Protein AF-A0A6A3MN65-F1 (afdb_monomer)

Solvent-accessible surface area (backbone atoms only — not comparable to full-atom values): 16005 Å² total; per-residue (Å²): 135,82,72,54,71,66,56,62,69,67,66,78,70,84,87,47,71,68,56,57,54,50,46,72,76,47,39,71,69,52,47,55,24,47,55,28,42,79,68,74,40,59,57,85,57,85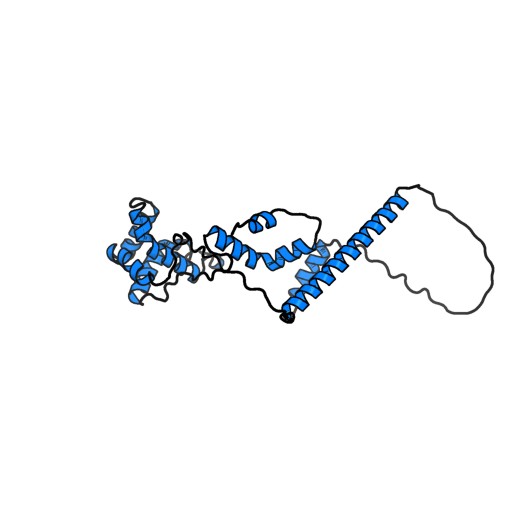,79,81,76,60,65,58,87,76,48,55,73,70,61,44,52,57,49,48,49,23,42,50,62,68,45,42,92,43,61,71,51,97,53,67,91,74,33,57,55,67,70,60,53,43,31,50,48,41,50,49,46,51,44,41,67,59,50,37,73,76,36,65,83,36,72,67,47,51,49,53,55,48,23,31,51,74,58,73,44,53,78,63,54,60,65,47,53,26,67,62,56,61,83,65,94,77,72,97,72,82,80,76,81,88,87,73,87,81,77,89,74,86,82,74,93,70,83,78,49,73,66,52,56,52,50,52,50,53,49,55,52,51,52,54,51,49,54,52,48,55,55,48,49,61,49,45,54,60,46,50,56,54,64,72,55,69,92,79,84,89,87,82,89,89,86,90,86,87,87,86,89,81,91,84,96,75,88,78,78,78,81,74,78,74,76,84,72,55,70,67,58,56,51,52,53,54,62,59,54,68,76,74,72,133

Organism: NCBI:txid129364

Mean predicted aligned error: 20.62 Å

Sequence (250 aa):
MTARWIFDRGAWNLTTTNKGFNYIFNTSKQDHMIAKVLSGYKPKAAILLQDLSSVDSQTLESIDEVQRNLLVACYQLETEIYNVNKKVIDVLTAGVVRHNPLLKSLSPRSPAVKRIETCVTHAGHSLADLLAWPTHLAKAPVSCTDIAQDDKPQVHRDPKPRETSYEQKVIDHQSAVIEHFIENSNRQEARMDRFEAKMNGNPVPPTRKRAKGDEDADDFSKPKKKQRRGSATDLHATWFTWYAQESVGK

Structure (mmCIF, N/CA/C/O backbone):
data_AF-A0A6A3MN65-F1
#
_entry.id   AF-A0A6A3MN65-F1
#
loop_
_atom_site.group_PDB
_atom_site.id
_atom_site.type_symbol
_atom_site.label_atom_id
_atom_site.label_alt_id
_atom_site.label_comp_id
_atom_site.label_asym_id
_atom_site.label_entity_id
_atom_site.label_seq_id
_atom_site.pdbx_PDB_ins_code
_atom_site.Cartn_x
_atom_site.Cartn_y
_atom_site.Cartn_z
_atom_site.occupancy
_atom_site.B_iso_or_equiv
_atom_site.auth_seq_id
_atom_site.auth_comp_id
_atom_site.auth_asym_id
_atom_site.auth_atom_id
_atom_site.pdbx_PDB_model_num
ATOM 1 N N . MET A 1 1 ? -4.878 -8.670 -26.164 1.00 48.75 1 MET A N 1
ATOM 2 C CA . MET A 1 1 ? -3.627 -8.064 -26.688 1.00 48.75 1 MET A CA 1
ATOM 3 C C . MET A 1 1 ? -2.437 -8.674 -25.967 1.00 48.75 1 MET A C 1
ATOM 5 O O . MET A 1 1 ? -2.416 -8.636 -24.744 1.00 48.75 1 MET A O 1
ATOM 9 N N . THR A 1 2 ? -1.463 -9.224 -26.688 1.00 57.47 2 THR A N 1
ATOM 10 C CA . THR A 1 2 ? -0.274 -9.858 -26.090 1.00 57.47 2 THR A CA 1
ATOM 11 C C . THR A 1 2 ? 0.740 -8.800 -25.650 1.00 57.47 2 THR A C 1
ATOM 13 O O . THR A 1 2 ? 1.110 -7.939 -26.446 1.00 57.47 2 THR A O 1
ATOM 16 N N . ALA A 1 3 ? 1.249 -8.872 -24.417 1.00 66.31 3 ALA A N 1
ATOM 17 C CA . ALA A 1 3 ? 2.237 -7.928 -23.872 1.00 66.31 3 ALA A CA 1
ATOM 18 C C . ALA A 1 3 ? 3.675 -8.136 -24.417 1.00 66.31 3 ALA A C 1
ATOM 20 O O . ALA A 1 3 ? 4.656 -7.933 -23.706 1.00 66.31 3 ALA A O 1
ATOM 21 N N . ARG A 1 4 ? 3.798 -8.548 -25.688 1.00 72.44 4 ARG A N 1
ATOM 22 C CA . ARG A 1 4 ? 5.055 -8.901 -26.377 1.00 72.44 4 ARG A CA 1
ATOM 23 C C . ARG A 1 4 ? 6.105 -7.786 -26.265 1.00 72.44 4 ARG A C 1
ATOM 25 O O . ARG A 1 4 ? 7.239 -8.060 -25.887 1.00 72.44 4 ARG A O 1
ATOM 32 N N . TRP A 1 5 ? 5.649 -6.538 -26.409 1.00 74.56 5 TRP A N 1
ATOM 33 C CA . TRP A 1 5 ? 6.439 -5.307 -26.307 1.00 74.56 5 TRP A CA 1
ATOM 34 C C . TRP A 1 5 ? 7.246 -5.154 -25.005 1.00 74.56 5 TRP A C 1
ATOM 36 O O . TRP A 1 5 ? 8.232 -4.421 -24.993 1.00 74.56 5 TRP A O 1
ATOM 46 N N . ILE A 1 6 ? 6.852 -5.823 -23.913 1.00 69.94 6 ILE A N 1
ATOM 47 C CA . ILE A 1 6 ? 7.612 -5.821 -22.653 1.00 69.94 6 ILE A CA 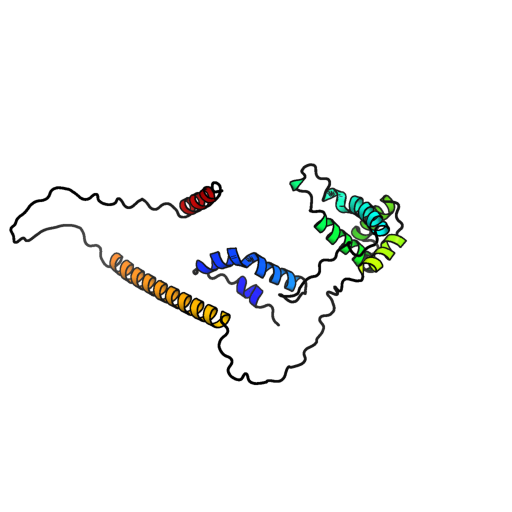1
ATOM 48 C C . ILE A 1 6 ? 8.898 -6.647 -22.811 1.00 69.94 6 ILE A C 1
ATOM 50 O O . ILE A 1 6 ? 9.966 -6.208 -22.391 1.00 69.94 6 ILE A O 1
ATOM 54 N N . PHE A 1 7 ? 8.816 -7.808 -23.467 1.00 70.06 7 PHE A N 1
ATOM 55 C CA . PHE A 1 7 ? 9.965 -8.675 -23.742 1.00 70.06 7 PHE A CA 1
ATOM 56 C C . PHE A 1 7 ? 10.841 -8.128 -24.870 1.00 70.06 7 PHE A C 1
ATOM 58 O O . PHE A 1 7 ? 12.065 -8.166 -24.763 1.00 70.06 7 PHE A O 1
ATOM 65 N N . ASP A 1 8 ? 10.231 -7.533 -25.899 1.00 67.25 8 ASP A N 1
ATOM 66 C CA . ASP A 1 8 ? 10.952 -6.897 -27.011 1.00 67.25 8 ASP A CA 1
ATOM 67 C C . ASP A 1 8 ? 11.846 -5.727 -26.529 1.00 67.25 8 ASP A C 1
ATOM 69 O O . ASP A 1 8 ? 12.825 -5.371 -27.181 1.00 67.25 8 ASP A O 1
ATOM 73 N N . ARG A 1 9 ? 11.563 -5.164 -25.342 1.00 63.91 9 ARG A N 1
ATOM 74 C CA . ARG A 1 9 ? 12.375 -4.140 -24.654 1.00 63.91 9 ARG A CA 1
ATOM 75 C C . ARG A 1 9 ? 13.598 -4.715 -23.916 1.00 63.91 9 ARG A C 1
ATOM 77 O O . ARG A 1 9 ? 14.543 -3.981 -23.640 1.00 63.91 9 ARG A O 1
ATOM 84 N N . GLY A 1 10 ? 13.591 -6.014 -23.605 1.00 58.59 10 GLY A N 1
ATOM 85 C CA . GLY A 1 10 ? 14.721 -6.756 -23.028 1.00 58.59 10 GLY A CA 1
ATOM 86 C C . GLY A 1 10 ? 15.701 -7.312 -24.071 1.00 58.59 10 GLY A C 1
ATOM 87 O O . GLY A 1 10 ? 16.814 -7.694 -23.724 1.00 58.59 10 GLY A O 1
ATOM 88 N N . ALA A 1 11 ? 15.332 -7.310 -25.356 1.00 59.28 11 ALA A N 1
ATOM 89 C CA . ALA A 1 11 ? 16.196 -7.719 -26.462 1.00 59.28 11 ALA A CA 1
ATOM 90 C C . ALA A 1 11 ? 17.167 -6.586 -26.859 1.00 59.28 11 ALA A C 1
ATOM 92 O O . ALA A 1 11 ? 16.912 -5.800 -27.774 1.00 59.28 11 ALA A O 1
ATOM 93 N N . TRP A 1 12 ? 18.282 -6.468 -26.136 1.00 59.97 12 TRP A N 1
ATOM 94 C CA . TRP A 1 12 ? 19.239 -5.373 -26.318 1.00 59.97 12 TRP A CA 1
ATOM 95 C C . TRP A 1 12 ? 20.167 -5.627 -27.512 1.00 59.97 12 TRP A C 1
ATOM 97 O O . TRP A 1 12 ? 21.000 -6.528 -27.480 1.00 59.97 12 TRP A O 1
ATOM 107 N N . ASN A 1 13 ? 20.086 -4.773 -28.537 1.00 54.12 13 ASN A N 1
ATOM 108 C CA . ASN A 1 13 ? 21.161 -4.625 -29.517 1.00 54.12 13 ASN A CA 1
ATOM 109 C C . ASN A 1 13 ? 21.997 -3.386 -29.154 1.00 54.12 13 ASN A C 1
ATOM 111 O O . ASN A 1 13 ? 21.530 -2.252 -29.284 1.00 54.12 13 ASN A O 1
ATOM 115 N N . LEU A 1 14 ? 23.213 -3.630 -28.661 1.00 55.16 14 LEU A N 1
ATOM 116 C CA . LEU A 1 14 ? 24.131 -2.635 -28.095 1.00 55.16 14 LEU A CA 1
ATOM 117 C C . LEU A 1 14 ? 24.747 -1.674 -29.127 1.00 55.16 14 LEU A C 1
ATOM 119 O O . LEU A 1 14 ? 25.358 -0.685 -28.733 1.00 55.16 14 LEU A O 1
ATOM 123 N N . THR A 1 15 ? 24.574 -1.908 -30.431 1.00 57.78 15 THR A N 1
ATOM 124 C CA . THR A 1 15 ? 25.209 -1.096 -31.487 1.00 57.78 15 THR A CA 1
ATOM 125 C C . THR A 1 15 ? 24.612 0.303 -31.669 1.00 57.78 15 THR A C 1
ATOM 127 O O . THR A 1 15 ? 25.174 1.110 -32.402 1.00 57.78 15 THR A O 1
ATOM 130 N N . THR A 1 16 ? 23.472 0.630 -31.042 1.00 55.16 16 THR A N 1
ATOM 131 C CA . THR A 1 16 ? 22.771 1.907 -31.277 1.00 55.16 16 THR A CA 1
ATOM 132 C C . THR A 1 16 ? 22.776 2.830 -30.052 1.00 55.16 16 THR A C 1
ATOM 134 O O . THR A 1 16 ? 21.838 2.825 -29.256 1.00 55.16 16 THR A O 1
ATOM 137 N N . THR A 1 17 ? 23.777 3.710 -29.940 1.00 50.38 17 THR A N 1
ATOM 138 C CA . THR A 1 17 ? 23.941 4.686 -28.835 1.00 50.38 17 THR A CA 1
ATOM 139 C C . THR A 1 17 ? 22.686 5.536 -28.569 1.00 50.38 17 THR A C 1
ATOM 141 O O . THR A 1 17 ? 22.354 5.826 -27.421 1.00 50.38 17 THR A O 1
ATOM 144 N N . ASN A 1 18 ? 21.920 5.865 -29.618 1.00 57.91 18 ASN A N 1
ATOM 145 C CA . ASN A 1 18 ? 20.632 6.573 -29.542 1.00 57.91 18 ASN A CA 1
ATOM 146 C C . ASN A 1 18 ? 19.610 5.866 -28.614 1.00 57.91 18 ASN A C 1
ATOM 148 O O . ASN A 1 18 ? 18.876 6.520 -27.872 1.00 57.91 18 ASN A O 1
ATOM 152 N N . LYS A 1 19 ? 19.598 4.525 -28.573 1.00 55.31 19 LYS A N 1
ATOM 153 C CA . LYS A 1 19 ? 18.673 3.760 -27.717 1.00 55.31 19 LYS A CA 1
ATOM 154 C C . LYS A 1 19 ? 18.993 3.895 -26.226 1.00 55.31 19 LYS A C 1
ATOM 156 O O . LYS A 1 19 ? 18.060 3.903 -25.430 1.00 55.31 19 LYS A O 1
ATOM 161 N N . GLY A 1 20 ? 20.263 4.075 -25.851 1.00 57.53 20 GLY A N 1
ATOM 162 C CA . GLY A 1 20 ? 20.663 4.339 -24.463 1.00 57.53 20 GLY A CA 1
ATOM 163 C C . GLY A 1 20 ? 20.122 5.675 -23.944 1.00 57.53 20 GLY A C 1
ATOM 164 O O . GLY A 1 20 ? 19.536 5.732 -22.867 1.00 57.53 20 GLY A O 1
ATOM 165 N N . PHE A 1 21 ? 20.205 6.735 -24.753 1.00 57.12 21 PHE A N 1
ATOM 166 C CA . PHE A 1 21 ? 19.588 8.024 -24.416 1.00 57.12 21 PHE A CA 1
ATOM 167 C C . PHE A 1 21 ? 18.058 7.929 -24.363 1.00 57.12 21 PHE A C 1
ATOM 169 O O . PHE A 1 21 ? 17.444 8.385 -23.401 1.00 57.12 21 PHE A O 1
ATOM 176 N N . ASN A 1 22 ? 17.430 7.267 -25.340 1.00 60.56 22 ASN A N 1
ATOM 177 C CA . ASN A 1 22 ? 15.983 7.031 -25.314 1.00 60.56 22 ASN A CA 1
ATOM 178 C C . ASN A 1 22 ? 15.526 6.236 -24.077 1.00 60.56 22 ASN A C 1
ATOM 180 O O . ASN A 1 22 ? 14.447 6.511 -23.555 1.00 60.56 22 ASN A O 1
ATOM 184 N N . TYR A 1 23 ? 16.337 5.293 -23.587 1.00 58.97 23 TYR A N 1
ATOM 185 C CA . TYR A 1 23 ? 16.084 4.564 -22.343 1.00 58.97 23 TYR A CA 1
ATOM 186 C C . TYR A 1 23 ? 16.110 5.498 -21.125 1.00 58.97 23 TYR A C 1
ATOM 188 O O . TYR A 1 23 ? 15.168 5.480 -20.338 1.00 58.97 23 TYR A O 1
ATOM 196 N N . ILE A 1 24 ? 17.123 6.364 -21.006 1.00 62.47 24 ILE A N 1
ATOM 197 C CA . ILE A 1 24 ? 17.250 7.334 -19.902 1.00 62.47 24 ILE A CA 1
ATOM 198 C C . ILE A 1 24 ? 16.067 8.318 -19.876 1.00 62.47 24 ILE A C 1
ATOM 200 O O . ILE A 1 24 ? 15.514 8.579 -18.812 1.00 62.47 24 ILE A O 1
ATOM 204 N N . PHE A 1 25 ? 15.632 8.831 -21.032 1.00 57.47 25 PHE A N 1
ATOM 205 C CA . PHE A 1 25 ? 14.569 9.845 -21.083 1.00 57.47 25 PHE A CA 1
ATOM 206 C C . PHE A 1 25 ? 13.134 9.284 -21.071 1.00 57.47 25 PHE A C 1
ATOM 208 O O . PHE A 1 25 ? 12.220 9.990 -20.648 1.00 57.47 25 PHE A O 1
ATOM 215 N N . ASN A 1 26 ? 12.902 8.035 -21.501 1.00 62.41 26 ASN A N 1
ATOM 216 C CA . ASN A 1 26 ? 11.552 7.447 -21.578 1.00 62.41 26 ASN A CA 1
ATOM 217 C C . ASN A 1 26 ? 11.264 6.322 -20.567 1.00 62.41 26 ASN A C 1
ATOM 219 O O . ASN A 1 26 ? 10.154 5.777 -20.601 1.00 62.41 26 ASN A O 1
ATOM 223 N N . THR A 1 27 ? 12.208 5.959 -19.686 1.00 66.38 27 THR A N 1
ATOM 224 C CA . THR A 1 27 ? 12.034 4.854 -18.717 1.00 66.38 27 THR A CA 1
ATOM 225 C C . THR A 1 27 ? 10.776 5.044 -17.884 1.00 66.38 27 THR A C 1
ATOM 227 O O . THR A 1 27 ? 9.839 4.272 -18.052 1.00 66.38 27 THR A O 1
ATOM 230 N N . SER A 1 28 ? 10.672 6.129 -17.111 1.00 70.94 28 SER A N 1
ATOM 231 C CA . SER A 1 28 ? 9.574 6.351 -16.152 1.00 70.94 28 SER A CA 1
ATOM 232 C C . SER A 1 28 ? 8.168 6.106 -16.725 1.00 70.94 28 SER A C 1
ATOM 234 O O . SER A 1 28 ? 7.375 5.360 -16.153 1.00 70.94 28 SER A O 1
ATOM 236 N N . LYS A 1 29 ? 7.849 6.666 -17.900 1.00 79.25 29 LYS A N 1
ATOM 237 C CA . LYS A 1 29 ? 6.535 6.500 -18.547 1.00 79.25 29 LYS A CA 1
ATOM 238 C C . LYS A 1 29 ? 6.278 5.060 -18.996 1.00 79.25 29 LYS A C 1
ATOM 240 O O . LYS A 1 29 ? 5.158 4.569 -18.854 1.00 79.25 29 LYS A O 1
ATOM 245 N N . GLN A 1 30 ? 7.286 4.399 -19.557 1.00 77.25 30 GLN A N 1
ATOM 246 C CA . GLN A 1 30 ? 7.183 3.018 -20.031 1.00 77.25 30 GLN A CA 1
ATOM 247 C C . GLN A 1 30 ? 7.186 2.021 -18.861 1.00 77.25 30 GLN A C 1
ATOM 249 O O . GLN A 1 30 ? 6.441 1.046 -18.889 1.00 77.25 30 GLN A O 1
ATOM 254 N N . ASP A 1 31 ? 7.926 2.306 -17.795 1.00 82.00 31 ASP A N 1
ATOM 255 C CA . ASP A 1 31 ? 7.994 1.498 -16.579 1.00 82.00 31 ASP A CA 1
ATOM 256 C C . ASP A 1 31 ? 6.673 1.588 -15.805 1.00 82.00 31 ASP A C 1
ATOM 258 O O . ASP A 1 31 ? 6.140 0.565 -15.384 1.00 82.00 31 ASP A O 1
ATOM 262 N N . HIS A 1 32 ? 6.042 2.770 -15.747 1.00 82.94 32 HIS A N 1
ATOM 263 C CA . HIS A 1 32 ? 4.660 2.910 -15.272 1.00 82.94 32 HIS A CA 1
ATOM 264 C C . HIS A 1 32 ? 3.661 2.088 -16.107 1.00 82.94 32 HIS A C 1
ATOM 266 O O . HIS A 1 32 ? 2.704 1.549 -15.553 1.00 82.94 32 HIS A O 1
ATOM 272 N N . MET A 1 33 ? 3.855 1.968 -17.428 1.00 86.88 33 MET A N 1
ATOM 273 C CA . MET A 1 33 ? 3.020 1.100 -18.274 1.00 86.88 33 MET A CA 1
ATOM 274 C C . MET A 1 33 ? 3.263 -0.390 -17.986 1.00 86.88 33 MET A C 1
ATOM 276 O O . MET A 1 33 ? 2.302 -1.158 -17.971 1.00 86.88 33 MET A O 1
ATOM 280 N N . ILE A 1 34 ? 4.511 -0.799 -17.737 1.00 84.12 34 ILE A N 1
ATOM 281 C CA . ILE A 1 34 ? 4.866 -2.178 -17.364 1.00 84.12 34 ILE A CA 1
ATOM 282 C C . ILE A 1 34 ? 4.276 -2.521 -15.992 1.00 84.12 34 ILE A C 1
ATOM 284 O O . ILE A 1 34 ? 3.552 -3.505 -15.881 1.00 84.12 34 ILE A O 1
ATOM 288 N N . ALA A 1 35 ? 4.493 -1.682 -14.975 1.00 84.75 35 ALA A N 1
ATOM 289 C CA . ALA A 1 35 ? 3.957 -1.868 -13.626 1.00 84.75 35 ALA A CA 1
ATOM 290 C C . ALA A 1 35 ? 2.425 -2.001 -13.624 1.00 84.75 35 ALA A C 1
ATOM 292 O O . ALA A 1 35 ? 1.883 -2.866 -12.937 1.00 84.75 35 ALA A O 1
ATOM 293 N N . LYS A 1 36 ? 1.728 -1.207 -14.451 1.00 86.94 36 LYS A N 1
ATOM 294 C CA . LYS A 1 36 ? 0.281 -1.333 -14.689 1.00 86.94 36 LYS A CA 1
ATOM 295 C C . LYS A 1 36 ? -0.098 -2.709 -15.227 1.00 86.94 36 LYS A C 1
ATOM 297 O O . LYS A 1 36 ? -0.953 -3.355 -14.632 1.00 86.94 36 LYS A O 1
ATOM 302 N N . VAL A 1 37 ? 0.552 -3.171 -16.297 1.00 86.56 37 VAL A N 1
ATOM 303 C CA . VAL A 1 37 ? 0.271 -4.486 -16.907 1.00 86.56 37 VAL A CA 1
ATOM 304 C C . VAL A 1 37 ? 0.562 -5.635 -15.944 1.00 86.56 37 VAL A C 1
ATOM 306 O O . VAL A 1 37 ? -0.261 -6.537 -15.821 1.00 86.56 37 VAL A O 1
ATOM 309 N N . LEU A 1 38 ? 1.684 -5.587 -15.220 1.00 84.94 38 LEU A N 1
ATOM 310 C CA . LEU A 1 38 ? 2.034 -6.589 -14.205 1.00 84.94 38 LEU A CA 1
ATOM 311 C C . LEU A 1 38 ? 1.049 -6.598 -13.024 1.00 84.94 38 LEU A C 1
ATOM 313 O O . LEU A 1 38 ? 0.836 -7.639 -12.414 1.00 84.94 38 LEU A O 1
ATOM 317 N N . SER A 1 39 ? 0.409 -5.460 -12.750 1.00 83.19 39 SER A N 1
ATOM 318 C CA . SER A 1 39 ? -0.645 -5.308 -11.739 1.00 83.19 39 SER A CA 1
ATOM 319 C C . SER A 1 39 ? -2.061 -5.582 -12.287 1.00 83.19 39 SER A C 1
ATOM 321 O O . SER A 1 39 ? -3.039 -5.276 -11.612 1.00 83.19 39 SER A O 1
ATOM 323 N N . GLY A 1 40 ? -2.195 -6.110 -13.513 1.00 85.38 40 GLY A N 1
ATOM 324 C CA . GLY A 1 40 ? -3.476 -6.464 -14.149 1.00 85.38 40 GLY A CA 1
ATOM 325 C C . GLY A 1 40 ? -4.213 -5.327 -14.876 1.00 85.38 40 GLY A C 1
ATOM 326 O O . GLY A 1 40 ? -5.271 -5.553 -15.461 1.00 85.38 40 GLY A O 1
ATOM 327 N N . TYR A 1 41 ? -3.668 -4.108 -14.901 1.00 85.19 41 TYR A N 1
ATOM 328 C CA . TYR A 1 41 ? -4.292 -2.948 -15.546 1.00 85.19 41 TYR A CA 1
ATOM 329 C C . TYR A 1 41 ? -3.922 -2.814 -17.028 1.00 85.19 41 TYR A C 1
ATOM 331 O O . TYR A 1 41 ? -2.843 -3.198 -17.484 1.00 85.19 41 TYR A O 1
ATOM 339 N N . LYS A 1 42 ? -4.785 -2.135 -17.797 1.00 87.88 42 LYS A N 1
ATOM 340 C CA . LYS A 1 42 ? -4.448 -1.692 -19.162 1.00 87.88 42 LYS A CA 1
ATOM 341 C C . LYS A 1 42 ? -3.251 -0.712 -19.107 1.00 87.88 42 LYS A C 1
ATOM 343 O O . LYS A 1 42 ? -3.242 0.159 -18.236 1.00 87.88 42 LYS A O 1
ATOM 348 N N . PRO A 1 43 ? -2.290 -0.744 -20.058 1.00 85.56 43 PRO A N 1
ATOM 349 C CA . PRO A 1 43 ? -1.056 0.057 -19.981 1.00 85.56 43 PRO A CA 1
ATOM 350 C C . PRO A 1 43 ? -1.281 1.566 -19.786 1.00 85.56 43 PRO A C 1
ATOM 352 O O . PRO A 1 43 ? -0.539 2.233 -19.071 1.00 85.56 43 PRO A O 1
ATOM 355 N N . LYS A 1 44 ? -2.329 2.109 -20.420 1.00 86.38 44 LYS A N 1
ATOM 356 C CA . LYS A 1 44 ? -2.710 3.530 -20.363 1.00 86.38 44 LYS A CA 1
ATOM 357 C C . LYS A 1 44 ? -3.847 3.824 -19.370 1.00 86.38 44 LYS A C 1
ATOM 359 O O . LYS A 1 44 ? -4.397 4.918 -19.409 1.00 86.38 44 LYS A O 1
ATOM 364 N N . ALA A 1 45 ? -4.223 2.880 -18.503 1.00 86.31 45 ALA A N 1
ATOM 365 C CA . ALA A 1 45 ? -5.274 3.105 -17.512 1.00 86.31 45 ALA A CA 1
ATOM 366 C C . ALA A 1 45 ? -4.907 4.262 -16.570 1.00 86.31 45 ALA A C 1
ATOM 368 O O . ALA A 1 45 ? -3.766 4.351 -16.098 1.00 86.31 45 ALA A O 1
ATOM 369 N N . ALA A 1 46 ? -5.876 5.124 -16.268 1.00 83.69 46 ALA A N 1
ATOM 370 C CA . ALA A 1 46 ? -5.812 5.956 -15.077 1.00 83.69 46 ALA A CA 1
ATOM 371 C C . ALA A 1 46 ? -6.027 5.036 -13.867 1.00 83.69 46 ALA A C 1
ATOM 373 O O . ALA A 1 46 ? -7.041 4.346 -13.797 1.00 83.69 46 ALA A O 1
ATOM 374 N N . ILE A 1 47 ? -5.058 4.990 -12.952 1.00 78.75 47 ILE A N 1
ATOM 375 C CA . ILE A 1 47 ? -5.238 4.336 -11.655 1.00 78.75 47 ILE A CA 1
ATOM 376 C C . ILE A 1 47 ? -5.669 5.430 -10.690 1.00 78.75 47 ILE A C 1
ATOM 378 O O . ILE A 1 47 ? -4.924 6.386 -10.474 1.00 78.75 47 ILE A O 1
ATOM 382 N N . LEU A 1 48 ? -6.864 5.285 -10.128 1.00 78.06 48 LEU A N 1
ATOM 383 C CA . LEU A 1 48 ? -7.274 6.058 -8.966 1.00 78.06 48 LEU A CA 1
ATOM 384 C C . LEU A 1 48 ? -6.616 5.407 -7.749 1.00 78.06 48 LEU A C 1
ATOM 386 O O . LEU A 1 48 ? -6.908 4.254 -7.431 1.00 78.06 48 LEU A O 1
ATOM 390 N N . LEU A 1 49 ? -5.691 6.122 -7.109 1.00 76.00 49 LEU A N 1
ATOM 391 C CA . LEU A 1 49 ? -5.171 5.697 -5.814 1.00 76.00 49 LEU A CA 1
ATOM 392 C C . LEU A 1 49 ? -6.309 5.739 -4.796 1.00 76.00 49 LEU A C 1
ATOM 394 O O . LEU A 1 49 ? -7.154 6.634 -4.833 1.00 76.00 49 LEU A O 1
ATOM 398 N N . GLN A 1 50 ? -6.331 4.759 -3.900 1.00 77.69 50 GLN A N 1
ATOM 399 C CA . GLN A 1 50 ? -7.285 4.766 -2.806 1.00 77.69 50 GLN A CA 1
ATOM 400 C C . GLN A 1 50 ? -6.869 5.827 -1.787 1.00 77.69 50 GLN A C 1
ATOM 402 O O . GLN A 1 50 ? -5.714 5.864 -1.374 1.00 77.69 50 GLN A O 1
ATOM 407 N N . ASP A 1 51 ? -7.815 6.669 -1.391 1.00 77.88 51 ASP A N 1
ATOM 408 C CA . ASP A 1 51 ? -7.587 7.824 -0.530 1.00 77.88 51 ASP A CA 1
ATOM 409 C C . ASP A 1 51 ? -8.555 7.782 0.662 1.00 77.88 51 ASP A C 1
ATOM 411 O O . ASP A 1 51 ? -9.688 7.304 0.549 1.00 77.88 51 ASP A O 1
ATOM 415 N N . LEU A 1 52 ? -8.090 8.278 1.807 1.00 82.31 52 LEU A N 1
ATOM 416 C CA . LEU A 1 52 ? -8.873 8.422 3.029 1.00 82.31 52 LEU A CA 1
ATOM 417 C C . LEU A 1 52 ? -9.755 9.687 3.000 1.00 82.31 52 LEU A C 1
ATOM 419 O O . LEU A 1 52 ? -10.707 9.766 3.765 1.00 82.31 52 LEU A O 1
ATOM 423 N N . SER A 1 53 ? -9.525 10.633 2.079 1.00 79.88 53 SER A N 1
ATOM 424 C CA . SER A 1 53 ? -10.258 11.915 1.972 1.00 79.88 53 SER A CA 1
ATOM 425 C C . SER A 1 53 ? -11.792 11.839 1.854 1.00 79.88 53 SER A C 1
ATOM 427 O O . SER A 1 53 ? -12.465 12.853 2.023 1.00 79.88 53 SER A O 1
ATOM 429 N N . SER A 1 54 ? -12.358 10.663 1.562 1.00 78.12 54 SER A N 1
ATOM 430 C CA . SER A 1 54 ? -13.813 10.440 1.489 1.00 78.12 54 SER A CA 1
ATOM 431 C C . SER A 1 54 ? -14.455 9.953 2.798 1.00 78.12 54 SER A C 1
ATOM 433 O O . SER A 1 54 ? -15.677 9.799 2.852 1.00 78.12 54 SER A O 1
ATOM 435 N N . VAL A 1 55 ? -13.643 9.710 3.829 1.00 84.56 55 VAL A N 1
ATOM 436 C CA . VAL A 1 55 ? -14.057 9.259 5.163 1.00 84.56 55 VAL A CA 1
ATOM 437 C C . VAL A 1 55 ? -14.372 10.473 6.049 1.00 84.56 55 VAL A C 1
ATOM 439 O O . VAL A 1 55 ? -13.771 11.536 5.910 1.00 84.56 55 VAL A O 1
ATOM 442 N N . ASP A 1 56 ? -15.340 10.330 6.951 1.00 88.31 56 ASP A N 1
ATOM 443 C CA . ASP A 1 56 ? -15.707 11.354 7.932 1.00 88.31 56 ASP A CA 1
ATOM 444 C C . ASP A 1 56 ? -14.608 11.588 8.988 1.00 88.31 56 ASP A C 1
ATOM 446 O O . ASP A 1 56 ? -13.802 10.707 9.279 1.00 88.31 56 ASP A O 1
ATOM 450 N N . SER A 1 57 ? -14.581 12.782 9.592 1.00 88.50 57 SER A N 1
ATOM 451 C CA . SER A 1 57 ? -13.495 13.194 10.498 1.00 88.50 57 SER A CA 1
ATOM 452 C C . SER A 1 57 ? -13.322 12.290 11.725 1.00 88.50 57 SER A C 1
ATOM 454 O O . SER A 1 57 ? -12.197 12.113 12.182 1.00 88.50 57 SER A O 1
ATOM 456 N N . GLN A 1 58 ? -14.409 11.721 12.253 1.00 89.06 58 GLN A N 1
ATOM 457 C CA . GLN A 1 58 ? -14.379 10.855 13.437 1.00 89.06 58 GLN A CA 1
ATOM 458 C C . GLN A 1 58 ? -13.778 9.483 13.100 1.00 89.06 58 GLN A C 1
ATOM 460 O O . GLN A 1 58 ? -12.907 8.969 13.806 1.00 89.06 58 GLN A O 1
ATOM 465 N N . THR A 1 59 ? -14.204 8.902 11.978 1.00 88.38 59 THR A N 1
ATOM 466 C CA . THR A 1 59 ? -13.646 7.646 11.471 1.00 88.38 59 THR A CA 1
ATOM 467 C C . THR A 1 59 ? -12.197 7.833 11.007 1.00 88.38 59 THR A C 1
ATOM 469 O O . THR A 1 59 ? -11.375 6.943 11.209 1.00 88.38 59 THR A O 1
ATOM 472 N N . LEU A 1 60 ? -11.839 9.001 10.458 1.00 91.12 60 LEU A N 1
ATOM 473 C CA . LEU A 1 60 ? -10.454 9.356 10.124 1.00 91.12 60 LEU A CA 1
ATOM 474 C C . LEU A 1 60 ? -9.540 9.403 11.350 1.00 91.12 60 LEU A C 1
ATOM 476 O O . LEU A 1 60 ? -8.456 8.832 11.298 1.00 91.12 60 LEU A O 1
ATOM 480 N N . GLU A 1 61 ? -9.965 10.046 12.438 1.00 92.38 61 GLU A N 1
ATOM 481 C CA . GLU A 1 61 ? -9.201 10.106 13.692 1.00 92.38 61 GLU A CA 1
ATOM 482 C C . GLU A 1 61 ? -8.950 8.698 14.258 1.00 92.38 61 GLU A C 1
ATOM 484 O O . GLU A 1 61 ? -7.811 8.331 14.551 1.00 92.38 61 GLU A O 1
ATOM 489 N N . SER A 1 62 ? -9.995 7.864 14.261 1.00 92.81 62 SER A N 1
ATOM 490 C CA . SER A 1 62 ? -9.928 6.453 14.670 1.00 92.81 62 SER A CA 1
ATOM 491 C C . SER A 1 62 ? -8.961 5.632 13.796 1.00 92.81 62 SER A C 1
ATOM 493 O O . SER A 1 62 ? -8.183 4.811 14.288 1.00 92.81 62 SER A O 1
ATOM 495 N N . ILE A 1 63 ? -8.969 5.869 12.478 1.00 92.75 63 ILE A N 1
ATOM 496 C CA . ILE A 1 63 ? -8.049 5.230 11.528 1.00 92.75 63 ILE A CA 1
ATOM 497 C C . ILE A 1 63 ? -6.610 5.742 11.704 1.00 92.75 63 ILE A C 1
ATOM 499 O O . ILE A 1 63 ? -5.684 4.942 11.569 1.00 92.75 63 ILE A O 1
ATOM 503 N N . ASP A 1 64 ? -6.394 7.023 12.019 1.00 92.50 64 ASP A N 1
ATOM 504 C CA . ASP A 1 64 ? -5.058 7.592 12.252 1.00 92.50 64 ASP A CA 1
ATOM 505 C C . ASP A 1 64 ? -4.423 7.005 13.524 1.00 92.50 64 ASP A C 1
ATOM 507 O O . ASP A 1 64 ? -3.268 6.587 13.502 1.00 92.50 64 ASP A O 1
ATOM 511 N N . GLU A 1 65 ? -5.186 6.832 14.607 1.00 93.50 65 GLU A N 1
ATOM 512 C CA . GLU A 1 65 ? -4.721 6.135 15.817 1.00 93.50 65 GLU A CA 1
ATOM 513 C C . GLU A 1 65 ? -4.249 4.702 15.538 1.00 93.50 65 GLU A C 1
ATOM 515 O O . GLU A 1 65 ? -3.165 4.291 15.973 1.00 93.50 65 GLU A O 1
ATOM 520 N N . VAL A 1 66 ? -5.021 3.944 14.756 1.00 93.81 66 VAL A N 1
ATOM 521 C CA . VAL A 1 66 ? -4.640 2.585 14.350 1.00 93.81 66 VAL A CA 1
ATOM 522 C C . VAL A 1 66 ? -3.472 2.599 13.369 1.00 93.81 66 VAL A C 1
ATOM 524 O O . VAL A 1 66 ? -2.578 1.761 13.487 1.00 93.81 66 VAL A O 1
ATOM 527 N N . GLN A 1 67 ? -3.427 3.554 12.436 1.00 93.62 67 GLN A N 1
ATOM 528 C CA . GLN A 1 67 ? -2.300 3.764 11.527 1.00 93.62 67 GLN A CA 1
ATOM 529 C C . GLN A 1 67 ? -1.006 3.997 12.309 1.00 93.62 67 GLN A C 1
ATOM 531 O O . GLN A 1 67 ? 0.009 3.383 11.974 1.00 93.62 67 GLN A O 1
ATOM 536 N N . ARG A 1 68 ? -1.046 4.819 13.366 1.00 90.88 68 ARG A N 1
ATOM 537 C CA . ARG A 1 68 ? 0.119 5.101 14.210 1.00 90.88 68 ARG A CA 1
ATOM 538 C C . ARG A 1 68 ? 0.680 3.820 14.835 1.00 90.88 68 ARG A C 1
ATOM 540 O O . ARG A 1 68 ? 1.867 3.535 14.704 1.00 90.88 68 ARG A O 1
ATOM 547 N N . ASN A 1 69 ? -0.183 2.970 15.392 1.00 91.81 69 ASN A N 1
ATOM 548 C CA . ASN A 1 69 ? 0.218 1.662 15.927 1.00 91.81 69 ASN A CA 1
ATOM 549 C C . ASN A 1 69 ? 0.684 0.674 14.831 1.00 91.81 69 ASN A C 1
ATOM 551 O O . 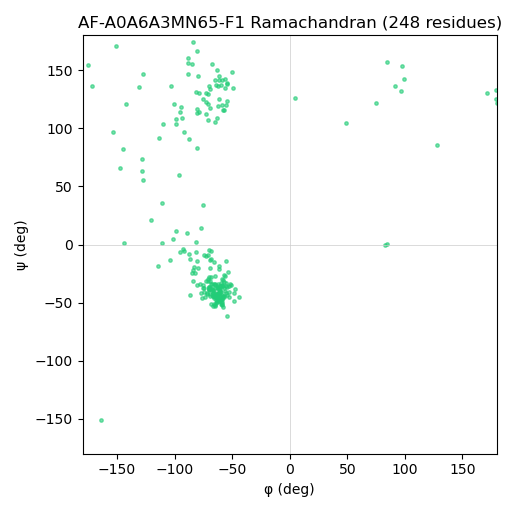ASN A 1 69 ? 1.617 -0.106 15.033 1.00 91.81 69 ASN A O 1
ATOM 555 N N . LEU A 1 70 ? 0.036 0.679 13.663 1.00 92.31 70 LEU A N 1
ATOM 556 C CA . LEU A 1 70 ? 0.273 -0.290 12.590 1.00 92.31 70 LEU A CA 1
ATOM 557 C C . LEU A 1 70 ? 1.539 0.014 11.774 1.00 92.31 70 LEU A C 1
ATOM 559 O O . LEU A 1 70 ? 2.210 -0.917 11.322 1.00 92.31 70 LEU A O 1
ATOM 563 N N . LEU A 1 71 ? 1.879 1.286 11.576 1.00 91.56 71 LEU A N 1
ATOM 564 C CA . LEU A 1 71 ? 2.961 1.738 10.693 1.00 91.56 71 LEU A CA 1
ATOM 565 C C . LEU A 1 71 ? 4.041 2.545 11.432 1.00 91.56 71 LEU A C 1
ATOM 567 O O . LEU A 1 71 ? 4.817 3.246 10.793 1.00 91.56 71 LEU A O 1
ATOM 571 N N . VAL A 1 72 ? 4.142 2.394 12.759 1.00 89.31 72 VAL A N 1
ATOM 572 C CA . VAL A 1 72 ? 5.133 3.059 13.633 1.00 89.31 72 VAL A CA 1
ATOM 573 C C . VAL A 1 72 ? 6.563 3.059 13.062 1.00 89.31 72 VAL A C 1
ATOM 575 O O . VAL A 1 72 ? 7.217 4.098 12.992 1.00 89.31 72 VAL A O 1
ATOM 578 N N . ALA A 1 73 ? 7.013 1.914 12.536 1.00 87.62 73 ALA A N 1
ATOM 579 C CA . ALA A 1 73 ? 8.345 1.722 11.957 1.00 87.62 73 ALA A CA 1
ATOM 580 C C . ALA A 1 73 ? 8.574 2.456 10.618 1.00 87.62 73 ALA A C 1
ATOM 582 O O . ALA A 1 73 ? 9.673 2.405 10.075 1.00 87.62 73 ALA A O 1
ATOM 583 N N . CYS A 1 74 ? 7.547 3.101 10.061 1.00 86.62 74 CYS A N 1
ATOM 584 C CA . CYS A 1 74 ? 7.608 3.797 8.780 1.00 86.62 74 CYS A CA 1
ATOM 585 C C . CYS A 1 74 ? 7.674 5.324 8.916 1.00 86.62 74 CYS A C 1
ATOM 587 O O . CYS A 1 74 ? 7.940 5.977 7.913 1.00 86.62 74 CYS A O 1
ATOM 589 N N . TYR A 1 75 ? 7.405 5.902 10.094 1.00 82.31 75 TYR A N 1
ATOM 590 C CA . TYR A 1 75 ? 7.395 7.365 10.268 1.00 82.31 75 TYR A CA 1
ATOM 591 C C . TYR A 1 75 ? 7.925 7.873 11.630 1.00 82.31 75 TYR A C 1
ATOM 593 O O . TYR A 1 75 ? 7.943 9.082 11.850 1.00 82.31 75 TYR A O 1
ATOM 601 N N . GLN A 1 76 ? 8.371 6.989 12.536 1.00 80.69 76 GLN A N 1
ATOM 602 C CA . GLN A 1 76 ? 9.040 7.351 13.801 1.00 80.69 76 GLN A CA 1
ATOM 603 C C . GLN A 1 76 ? 10.531 6.963 13.816 1.00 80.69 76 GLN A C 1
ATOM 605 O O . GLN A 1 76 ? 11.061 6.543 14.843 1.00 80.69 76 GLN A O 1
ATOM 610 N N . LEU A 1 77 ? 11.219 7.057 12.675 1.00 83.25 77 LEU A N 1
ATOM 611 C CA . LEU A 1 77 ? 12.666 6.837 12.612 1.00 83.25 77 LEU A CA 1
ATOM 612 C C . LEU A 1 77 ? 13.420 8.086 13.089 1.00 83.25 77 LEU A C 1
ATOM 614 O O . LEU A 1 77 ? 13.010 9.208 12.798 1.00 83.25 77 LEU A O 1
ATOM 618 N N . GLU A 1 78 ? 14.563 7.884 13.753 1.00 85.12 78 GLU A N 1
ATOM 619 C CA . GLU A 1 78 ? 15.446 8.957 14.256 1.00 85.12 78 GLU A CA 1
ATOM 620 C C . GLU A 1 78 ? 15.911 9.927 13.157 1.00 85.12 78 GLU A C 1
ATOM 622 O O . GLU A 1 78 ? 16.233 11.082 13.419 1.00 85.12 78 GLU A O 1
ATOM 627 N N . THR A 1 79 ? 15.974 9.446 11.915 1.00 88.44 79 THR A N 1
ATOM 628 C CA . THR A 1 79 ? 16.401 10.209 10.743 1.00 88.44 79 THR A CA 1
ATOM 629 C C . THR A 1 79 ? 15.202 10.459 9.832 1.00 88.44 79 THR A C 1
ATOM 631 O O . THR A 1 79 ? 14.776 9.570 9.092 1.00 88.44 79 THR A O 1
ATOM 634 N N . GLU A 1 80 ? 14.676 11.687 9.857 1.00 85.62 80 GLU A N 1
ATOM 635 C CA . GLU A 1 80 ? 13.416 12.046 9.190 1.00 85.62 80 GLU A CA 1
ATOM 636 C C . GLU A 1 80 ? 13.394 11.773 7.679 1.00 85.62 80 GLU A C 1
ATOM 638 O O . GLU A 1 80 ? 12.345 11.436 7.137 1.00 85.62 80 GLU A O 1
ATOM 643 N N . ILE A 1 81 ? 14.540 11.849 6.989 1.00 87.00 81 ILE A N 1
ATOM 644 C CA . ILE A 1 81 ? 14.621 11.583 5.540 1.00 87.00 81 ILE A CA 1
ATOM 645 C C . ILE A 1 81 ? 14.323 10.122 5.157 1.00 87.00 81 ILE A C 1
ATOM 647 O O . ILE A 1 81 ? 14.096 9.841 3.982 1.00 87.00 81 ILE A O 1
ATOM 651 N N . TYR A 1 82 ? 14.325 9.197 6.123 1.00 86.62 82 TYR A N 1
ATOM 652 C CA . TYR A 1 82 ? 13.939 7.798 5.913 1.00 86.62 82 TYR A CA 1
ATOM 653 C C . TYR A 1 82 ? 12.472 7.524 6.270 1.00 86.62 82 TYR A C 1
ATOM 655 O O . TYR A 1 82 ? 11.977 6.430 5.995 1.00 86.62 82 TYR A O 1
ATOM 663 N N . ASN A 1 83 ? 11.761 8.501 6.845 1.00 90.44 83 ASN A N 1
ATOM 664 C CA . ASN A 1 83 ? 10.332 8.376 7.096 1.00 90.44 83 ASN A CA 1
ATOM 665 C C . ASN A 1 83 ? 9.560 8.388 5.769 1.00 90.44 83 ASN A C 1
ATOM 667 O O . ASN A 1 83 ? 9.764 9.218 4.881 1.00 90.44 83 ASN A O 1
ATOM 671 N N . VAL A 1 84 ? 8.632 7.448 5.642 1.00 90.88 84 VAL A N 1
ATOM 672 C CA . VAL A 1 84 ? 7.752 7.310 4.488 1.00 90.88 84 VAL A CA 1
ATOM 673 C C . VAL A 1 84 ? 6.750 8.467 4.480 1.00 90.88 84 VAL A C 1
ATOM 675 O O . VAL A 1 84 ? 6.164 8.821 5.502 1.00 90.88 84 VAL A O 1
ATOM 678 N N . ASN A 1 85 ? 6.526 9.055 3.304 1.00 90.56 85 ASN A N 1
ATOM 679 C CA . ASN A 1 85 ? 5.616 10.186 3.143 1.00 90.56 85 ASN A CA 1
ATOM 680 C C . ASN A 1 85 ? 4.194 9.859 3.648 1.00 90.56 85 ASN A C 1
ATOM 682 O O . ASN A 1 85 ? 3.634 8.830 3.270 1.00 90.56 85 ASN A O 1
ATOM 686 N N . LYS A 1 86 ? 3.577 10.768 4.419 1.00 87.56 86 LYS A N 1
ATOM 687 C CA . LYS A 1 86 ? 2.223 10.608 4.989 1.00 87.56 86 LYS A CA 1
ATOM 688 C C . LYS A 1 86 ? 1.178 10.154 3.960 1.00 87.56 86 LYS A C 1
ATOM 690 O O . LYS A 1 86 ? 0.459 9.206 4.238 1.00 87.56 86 LYS A O 1
ATOM 695 N N . LYS A 1 87 ? 1.183 10.684 2.727 1.00 88.19 87 LYS A N 1
ATOM 696 C CA . LYS A 1 87 ? 0.252 10.230 1.670 1.00 88.19 87 LYS A CA 1
ATOM 697 C C . LYS A 1 87 ? 0.432 8.757 1.296 1.00 88.19 87 LYS A C 1
ATOM 699 O O . LYS A 1 87 ? -0.537 8.092 0.956 1.00 88.19 87 LYS A O 1
ATOM 704 N N . VAL A 1 88 ? 1.659 8.237 1.342 1.00 89.19 88 VAL A N 1
ATOM 705 C CA . VAL A 1 88 ? 1.935 6.813 1.090 1.00 89.19 88 VAL A CA 1
ATOM 706 C C . VAL A 1 88 ? 1.436 5.966 2.261 1.00 89.19 88 VAL A C 1
ATOM 708 O O . VAL A 1 88 ? 0.803 4.941 2.026 1.00 89.19 88 VAL A O 1
ATOM 711 N N . ILE A 1 89 ? 1.647 6.416 3.503 1.00 91.12 89 ILE A N 1
ATOM 712 C CA . ILE A 1 89 ? 1.085 5.774 4.702 1.00 91.12 89 ILE A CA 1
ATOM 713 C C . ILE A 1 89 ? -0.452 5.739 4.624 1.00 91.12 89 ILE A C 1
ATOM 715 O O . ILE A 1 89 ? -1.038 4.681 4.827 1.00 91.12 89 ILE A O 1
ATOM 719 N N . ASP A 1 90 ? -1.103 6.839 4.242 1.00 90.31 90 ASP A N 1
ATOM 720 C CA . ASP A 1 90 ? -2.565 6.925 4.121 1.00 90.31 90 ASP A CA 1
ATOM 721 C C . ASP A 1 90 ? -3.125 5.980 3.047 1.00 90.31 90 ASP A C 1
ATOM 723 O O . ASP A 1 90 ? -4.075 5.244 3.316 1.00 90.31 90 ASP A O 1
ATOM 727 N N . VAL A 1 91 ? -2.497 5.914 1.866 1.00 89.75 91 VAL A N 1
ATOM 728 C CA . VAL A 1 91 ? -2.863 4.964 0.794 1.00 89.75 91 VAL A CA 1
ATOM 729 C C . VAL A 1 91 ? -2.684 3.508 1.254 1.00 89.75 91 VAL A C 1
ATOM 731 O O . VAL A 1 91 ? -3.546 2.665 0.990 1.00 89.75 91 VAL A O 1
ATOM 734 N N . LEU A 1 92 ? -1.595 3.196 1.969 1.00 91.00 92 LEU A N 1
ATOM 735 C CA . LEU A 1 92 ? -1.348 1.857 2.520 1.00 91.00 92 LEU A CA 1
ATOM 736 C C . LEU A 1 92 ? -2.386 1.487 3.589 1.00 91.00 92 LEU A C 1
ATOM 738 O O . LEU A 1 92 ? -2.948 0.392 3.535 1.00 91.00 92 LEU A O 1
ATOM 742 N N . THR A 1 93 ? -2.692 2.396 4.519 1.00 92.38 93 THR A N 1
ATOM 743 C CA . THR A 1 93 ? -3.748 2.214 5.524 1.00 92.38 93 THR A CA 1
ATOM 744 C C . THR A 1 93 ? -5.106 2.002 4.865 1.00 92.38 93 THR A C 1
ATOM 746 O O . THR A 1 93 ? -5.801 1.053 5.220 1.00 92.38 93 THR A O 1
ATOM 749 N N . ALA A 1 94 ? -5.471 2.816 3.871 1.00 91.38 94 ALA A N 1
ATOM 750 C CA . ALA A 1 94 ? -6.727 2.673 3.140 1.00 91.38 94 ALA A CA 1
ATOM 751 C C . ALA A 1 94 ? -6.846 1.283 2.490 1.00 91.38 94 ALA A C 1
ATOM 753 O O . ALA A 1 94 ? -7.888 0.630 2.603 1.00 91.38 94 ALA A O 1
ATOM 754 N N . GLY A 1 95 ? -5.768 0.803 1.860 1.00 89.62 95 GLY A N 1
ATOM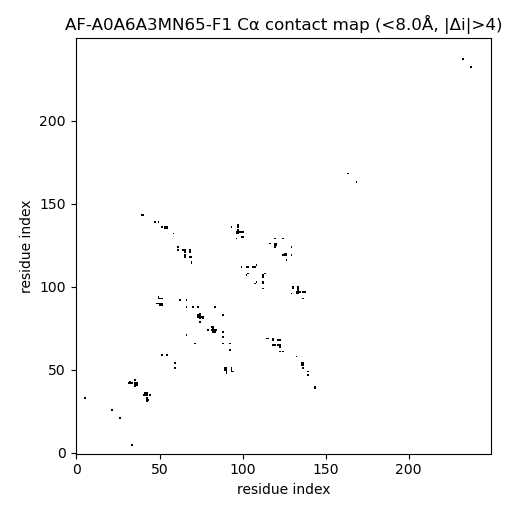 755 C CA .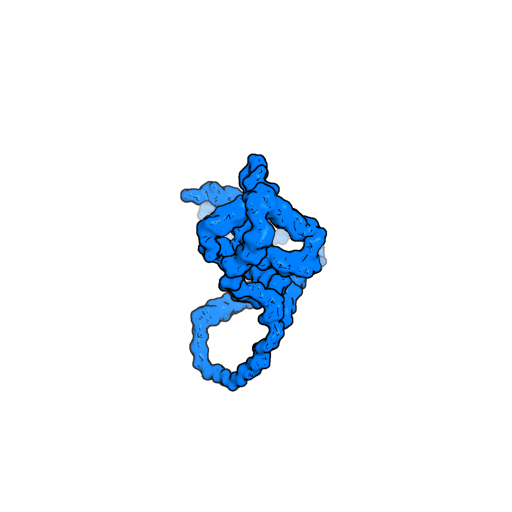 GLY A 1 95 ? -5.697 -0.542 1.290 1.00 89.62 95 GLY A CA 1
ATOM 756 C C . GLY A 1 95 ? -5.860 -1.640 2.347 1.00 89.62 95 GLY A C 1
ATOM 757 O O . GLY A 1 95 ? -6.693 -2.531 2.178 1.00 89.62 95 GLY A O 1
ATOM 758 N N . VAL A 1 96 ? -5.125 -1.559 3.464 1.00 91.25 96 VAL A N 1
ATOM 759 C CA . VAL A 1 96 ? -5.236 -2.527 4.570 1.00 91.25 96 VAL A CA 1
ATOM 760 C C . VAL A 1 96 ? -6.655 -2.562 5.130 1.00 91.25 96 VAL A C 1
ATOM 762 O O . VAL A 1 96 ? -7.238 -3.640 5.209 1.00 91.25 96 VAL A O 1
ATOM 765 N N . VAL A 1 97 ? -7.235 -1.408 5.471 1.00 91.00 97 VAL A N 1
ATOM 766 C CA . VAL A 1 97 ? -8.586 -1.318 6.042 1.00 91.00 97 VAL A CA 1
ATOM 767 C C . VAL A 1 97 ? -9.614 -1.901 5.073 1.00 91.00 97 VAL A C 1
ATOM 769 O O . VAL A 1 97 ? -10.357 -2.803 5.449 1.00 91.00 97 VAL A O 1
ATOM 772 N N . ARG A 1 98 ? -9.610 -1.475 3.803 1.00 89.19 98 ARG A N 1
ATOM 773 C CA . ARG A 1 98 ? -10.548 -1.964 2.778 1.00 89.19 98 ARG A CA 1
ATOM 774 C C . ARG A 1 98 ? -10.470 -3.474 2.561 1.00 89.19 98 ARG A C 1
ATOM 776 O O . ARG A 1 98 ? -11.506 -4.116 2.398 1.00 89.19 98 ARG A O 1
ATOM 783 N N . HIS A 1 99 ? -9.265 -4.036 2.506 1.00 90.06 99 HIS A N 1
ATOM 784 C CA . HIS A 1 99 ? -9.066 -5.451 2.189 1.00 90.06 99 HIS A CA 1
ATOM 785 C C . HIS A 1 99 ? -9.027 -6.360 3.428 1.00 90.06 99 HIS A C 1
ATOM 787 O O . HIS A 1 99 ? -9.042 -7.582 3.274 1.00 90.06 99 HIS A O 1
ATOM 793 N N . ASN A 1 100 ? -9.058 -5.808 4.645 1.00 91.12 100 ASN A N 1
ATOM 794 C CA . ASN A 1 100 ? -9.058 -6.578 5.890 1.00 91.12 100 ASN A CA 1
ATOM 795 C C . ASN A 1 100 ? -10.189 -7.629 5.989 1.00 91.12 100 ASN A C 1
ATOM 797 O O . ASN A 1 100 ? -9.875 -8.764 6.348 1.00 91.12 100 ASN A O 1
ATOM 801 N N . PRO A 1 101 ? -11.464 -7.361 5.621 1.00 90.75 101 PRO A N 1
ATOM 802 C CA . PRO A 1 101 ? -12.509 -8.389 5.659 1.00 90.75 101 PRO A CA 1
ATOM 803 C C . PRO A 1 101 ? -12.207 -9.588 4.750 1.00 90.75 101 PRO A C 1
ATOM 805 O O . PRO A 1 101 ? -12.436 -10.731 5.141 1.00 90.75 101 PRO A O 1
ATOM 808 N N . LEU A 1 102 ? -11.639 -9.337 3.564 1.00 90.56 102 LEU A N 1
ATOM 809 C CA . LEU A 1 102 ? -11.216 -10.381 2.626 1.00 90.56 102 LEU A CA 1
ATOM 810 C C . LEU A 1 102 ? -10.001 -11.153 3.164 1.00 90.56 102 LEU A C 1
ATOM 812 O O . LEU A 1 102 ? -9.974 -12.378 3.136 1.00 90.56 102 LEU A O 1
ATOM 816 N N . LEU A 1 103 ? -9.004 -10.452 3.707 1.00 90.81 103 LEU A N 1
ATOM 817 C CA . LEU A 1 103 ? -7.829 -11.082 4.313 1.00 90.81 103 LEU A CA 1
ATOM 818 C C . LEU A 1 103 ? -8.218 -11.981 5.501 1.00 90.81 103 LEU A C 1
ATOM 820 O O . LEU A 1 103 ? -7.681 -13.084 5.649 1.00 90.81 103 LEU A O 1
ATOM 824 N N . LYS A 1 104 ? -9.183 -11.528 6.312 1.00 92.38 104 LYS A N 1
ATOM 825 C CA . LYS A 1 104 ? -9.746 -12.258 7.450 1.00 92.38 104 LYS A CA 1
ATOM 826 C C . LYS A 1 104 ? -10.604 -13.446 7.018 1.00 92.38 104 LYS A C 1
ATOM 828 O O . LYS A 1 104 ? -10.526 -14.472 7.682 1.00 92.38 104 LYS A O 1
ATOM 833 N N . SER A 1 105 ? -11.363 -13.365 5.920 1.00 93.00 105 SER A N 1
ATOM 834 C CA . SER A 1 105 ? -12.120 -14.519 5.406 1.00 93.00 105 SER A CA 1
ATOM 835 C C . SER A 1 105 ? -11.209 -15.597 4.806 1.00 93.00 105 SER A C 1
ATOM 837 O O . SER A 1 105 ? -11.434 -16.782 5.041 1.00 93.00 105 SER A O 1
ATOM 839 N N . LEU A 1 106 ? -10.144 -15.198 4.102 1.00 93.50 106 LEU A N 1
ATOM 840 C CA . LEU A 1 106 ? -9.163 -16.113 3.508 1.00 93.50 106 LEU A CA 1
ATOM 841 C C . LEU A 1 106 ? -8.211 -16.731 4.543 1.00 93.50 106 LEU A C 1
ATOM 843 O O . LEU A 1 106 ? -7.815 -17.887 4.413 1.00 93.50 106 LEU A O 1
ATOM 847 N N . SER A 1 107 ? -7.798 -15.962 5.556 1.00 92.88 107 SER A N 1
ATOM 848 C CA . SER A 1 107 ? -6.752 -16.376 6.500 1.00 92.88 107 SER A CA 1
ATOM 849 C C . SER A 1 107 ? -6.958 -15.832 7.930 1.00 92.88 107 SER A C 1
ATOM 851 O O . SER A 1 107 ? -6.120 -15.077 8.433 1.00 92.88 107 SER A O 1
ATOM 853 N N . PRO A 1 108 ? -8.022 -16.254 8.651 1.00 91.19 108 PRO A N 1
ATOM 854 C CA . PRO A 1 108 ? -8.406 -15.664 9.943 1.00 91.19 108 PRO A CA 1
ATOM 855 C C . PRO A 1 108 ? -7.312 -15.685 11.021 1.00 91.19 108 PRO A C 1
ATOM 857 O O . PRO A 1 108 ? -7.325 -14.880 11.944 1.00 91.19 108 PRO A O 1
ATOM 860 N N . ARG A 1 109 ? -6.373 -16.637 10.940 1.00 92.56 109 ARG A N 1
ATOM 861 C CA . ARG A 1 109 ? -5.296 -16.838 11.926 1.00 92.56 109 ARG A CA 1
ATOM 862 C C . ARG A 1 109 ? -3.937 -16.283 11.485 1.00 92.56 109 ARG A C 1
ATOM 864 O O . ARG A 1 109 ? -2.953 -16.515 12.192 1.00 92.56 109 ARG A O 1
ATOM 871 N N . SER A 1 110 ? -3.859 -15.597 10.341 1.00 94.19 110 SER A N 1
ATOM 872 C CA . SER A 1 110 ? -2.592 -15.082 9.813 1.00 94.19 110 SER A CA 1
ATOM 873 C C . SER A 1 110 ? -1.958 -14.039 10.751 1.00 94.19 110 SER A C 1
ATOM 875 O O . SER A 1 110 ? -2.678 -13.307 11.438 1.00 94.19 110 SER A O 1
ATOM 877 N N . PRO A 1 111 ? -0.614 -13.922 10.785 1.00 94.00 111 PRO A N 1
ATOM 878 C CA . PRO A 1 111 ? 0.059 -12.882 11.566 1.00 94.00 111 PRO A CA 1
ATOM 879 C C . PRO A 1 111 ? -0.381 -11.464 11.179 1.00 94.00 111 PRO A C 1
ATOM 881 O O . PRO A 1 111 ? -0.460 -10.597 12.043 1.00 94.00 111 PRO A O 1
ATOM 884 N N . ALA A 1 112 ? -0.716 -11.242 9.902 1.00 91.44 112 ALA A N 1
ATOM 885 C CA . ALA A 1 112 ? -1.204 -9.962 9.401 1.00 91.44 112 ALA A CA 1
ATOM 886 C C . ALA A 1 112 ? -2.561 -9.577 10.016 1.00 91.44 112 ALA A C 1
ATOM 888 O O . ALA A 1 112 ? -2.666 -8.499 10.596 1.00 91.44 112 ALA A O 1
ATOM 889 N N . VAL A 1 113 ? -3.564 -10.468 9.969 1.00 93.62 113 VAL A N 1
ATOM 890 C CA . VAL A 1 113 ? -4.887 -10.227 10.584 1.00 93.62 113 VAL A CA 1
ATOM 891 C C . VAL A 1 113 ? -4.741 -9.986 12.083 1.00 93.62 113 VAL A C 1
ATOM 893 O O . VAL A 1 113 ? -5.197 -8.960 12.580 1.00 93.62 113 VAL A O 1
ATOM 896 N N . LYS A 1 114 ? -4.006 -10.855 12.791 1.00 94.62 114 LYS A N 1
ATOM 897 C CA . LYS A 1 114 ? -3.747 -10.688 14.232 1.00 94.62 114 LYS A CA 1
ATOM 898 C C . LYS A 1 114 ? -3.109 -9.339 14.563 1.00 94.62 114 LYS A C 1
ATOM 900 O O . LYS A 1 114 ? -3.491 -8.716 15.551 1.00 94.62 114 LYS A O 1
ATOM 905 N N . ARG A 1 115 ? -2.144 -8.883 13.756 1.00 94.75 115 ARG A N 1
ATOM 906 C CA . ARG A 1 115 ? -1.473 -7.592 13.957 1.00 94.75 115 ARG A CA 1
ATOM 907 C C . ARG A 1 115 ? -2.438 -6.424 13.771 1.00 94.75 115 ARG A C 1
ATOM 909 O O . ARG A 1 115 ? -2.440 -5.536 14.613 1.00 94.75 115 ARG A O 1
ATOM 916 N N . ILE A 1 116 ? -3.278 -6.448 12.735 1.00 94.81 116 ILE A N 1
ATOM 917 C CA . ILE A 1 116 ? -4.308 -5.420 12.509 1.00 94.81 116 ILE A CA 1
ATOM 918 C C . ILE A 1 116 ? -5.280 -5.375 13.698 1.00 94.81 116 ILE A C 1
ATOM 920 O O . ILE A 1 116 ? -5.484 -4.312 14.275 1.00 94.81 116 ILE A O 1
ATOM 924 N N . GLU A 1 117 ? -5.811 -6.524 14.124 1.00 94.88 117 GLU A N 1
ATOM 925 C CA . GLU A 1 117 ? -6.736 -6.619 15.265 1.00 94.88 117 GLU A CA 1
ATOM 926 C C . GLU A 1 117 ? -6.097 -6.151 16.586 1.00 94.88 117 GLU A C 1
ATOM 928 O O . GLU A 1 117 ? -6.730 -5.452 17.379 1.00 94.88 117 GLU A O 1
ATOM 933 N N . THR A 1 118 ? -4.816 -6.463 16.804 1.00 95.25 118 THR A N 1
ATOM 934 C CA . THR A 1 118 ? -4.058 -5.985 17.974 1.00 95.25 118 THR A CA 1
ATOM 935 C C . THR A 1 118 ? -3.860 -4.466 17.928 1.00 95.25 118 THR A C 1
ATOM 937 O O . THR A 1 118 ? -4.078 -3.797 18.929 1.00 95.25 118 THR A O 1
ATOM 940 N N . CYS A 1 119 ? -3.505 -3.886 16.775 1.00 94.62 119 CYS A N 1
ATOM 941 C CA . CYS A 1 119 ? -3.341 -2.433 16.635 1.00 94.62 119 CYS A CA 1
ATOM 942 C C . CYS A 1 119 ? -4.658 -1.661 16.839 1.00 94.62 119 CYS A C 1
ATOM 944 O O . CYS A 1 119 ? -4.626 -0.567 17.400 1.00 94.62 119 CYS A O 1
ATOM 946 N N . VAL A 1 120 ? -5.791 -2.240 16.418 1.00 95.25 120 VAL A N 1
ATOM 947 C CA . VAL A 1 120 ? -7.149 -1.708 16.639 1.00 95.25 120 VAL A CA 1
ATOM 948 C C . VAL A 1 120 ? -7.512 -1.725 18.121 1.00 95.25 120 VAL A C 1
ATOM 950 O O . VAL A 1 120 ? -7.825 -0.680 18.682 1.00 95.25 120 VAL A O 1
ATOM 953 N N . THR A 1 121 ? -7.375 -2.878 18.780 1.00 95.50 121 THR A N 1
ATOM 954 C CA . THR A 1 121 ? -7.674 -3.005 20.220 1.00 95.50 121 THR A CA 1
ATOM 955 C C . THR A 1 121 ? -6.738 -2.171 21.101 1.00 95.50 121 THR A C 1
ATOM 957 O O . THR A 1 121 ? -7.184 -1.605 22.094 1.00 95.50 121 THR A O 1
ATOM 960 N N . HIS A 1 122 ? -5.465 -2.014 20.719 1.00 94.50 122 HIS A N 1
ATOM 961 C CA . HIS A 1 122 ? -4.505 -1.140 21.406 1.00 94.50 122 HIS A CA 1
ATOM 962 C C . HIS A 1 122 ? -4.830 0.356 21.258 1.00 94.50 122 HIS A C 1
ATOM 964 O O . HIS A 1 122 ? -4.512 1.141 22.144 1.00 94.50 122 HIS A O 1
ATOM 970 N N . ALA A 1 123 ? -5.485 0.753 20.164 1.00 93.62 123 ALA A N 1
ATOM 971 C CA . ALA A 1 123 ? -6.013 2.106 19.986 1.00 93.62 123 ALA A CA 1
ATOM 972 C C . ALA A 1 123 ? -7.379 2.320 20.678 1.00 93.62 123 ALA A C 1
ATOM 974 O O . ALA A 1 123 ? -7.952 3.393 20.562 1.00 93.62 123 ALA A O 1
ATOM 975 N N . GLY A 1 124 ? -7.917 1.320 21.389 1.00 93.38 124 GLY A N 1
ATOM 976 C CA . GLY A 1 124 ? -9.207 1.414 22.086 1.00 93.38 124 GLY A CA 1
ATOM 977 C C . GLY A 1 124 ? -10.442 1.167 21.210 1.00 93.38 124 GLY A C 1
ATOM 978 O O . GLY A 1 124 ? -11.557 1.163 21.730 1.00 93.38 124 GLY A O 1
ATOM 979 N N . HIS A 1 125 ? -10.261 0.907 19.912 1.00 94.69 125 HIS A N 1
ATOM 980 C CA . HIS A 1 125 ? -11.347 0.644 18.961 1.00 94.69 125 HIS A CA 1
ATOM 981 C C . HIS A 1 125 ? -11.768 -0.829 18.969 1.00 94.69 125 HIS A C 1
ATOM 983 O O . HIS A 1 125 ? -10.986 -1.727 19.302 1.00 94.69 125 HIS A O 1
ATOM 989 N N . SER A 1 126 ? -13.012 -1.109 18.578 1.00 94.50 126 SER A N 1
ATOM 990 C CA . SER A 1 126 ? -13.528 -2.476 18.520 1.00 94.50 126 SER A CA 1
ATOM 991 C C . SER A 1 126 ? -13.249 -3.147 17.171 1.00 94.50 126 SER A C 1
ATOM 993 O O . SER A 1 126 ? -13.053 -2.512 16.132 1.00 94.50 126 SER A O 1
ATOM 995 N N . LEU A 1 127 ? -13.309 -4.482 17.149 1.00 92.12 127 LEU A N 1
ATOM 996 C CA . LEU A 1 127 ? -13.245 -5.231 15.889 1.00 92.12 127 LEU A CA 1
ATOM 997 C C . LEU A 1 127 ? -14.498 -5.044 15.015 1.00 92.12 127 LEU A C 1
ATOM 999 O O . LEU A 1 127 ? -14.460 -5.415 13.843 1.00 92.12 127 LEU A O 1
ATOM 1003 N N . ALA A 1 128 ? -15.590 -4.491 15.556 1.00 91.75 128 ALA A N 1
ATOM 1004 C CA . ALA A 1 128 ? -16.759 -4.115 14.767 1.00 91.75 128 ALA A CA 1
ATOM 1005 C C . ALA A 1 128 ? -16.485 -2.837 13.959 1.00 91.75 128 ALA A C 1
ATOM 1007 O O . ALA A 1 128 ? -16.797 -2.805 12.771 1.00 91.75 128 ALA A O 1
ATOM 1008 N N . ASP A 1 129 ? -15.804 -1.851 14.552 1.00 90.25 129 ASP A N 1
ATOM 1009 C CA . ASP A 1 129 ? -15.416 -0.601 13.879 1.00 90.25 129 ASP A CA 1
ATOM 1010 C C . ASP A 1 129 ? -14.487 -0.896 12.692 1.00 90.25 129 ASP A C 1
ATOM 1012 O O . ASP A 1 129 ? -14.763 -0.500 11.559 1.00 90.25 129 ASP A O 1
ATOM 1016 N N . LEU A 1 130 ? -13.469 -1.740 12.909 1.00 92.19 130 LEU A N 1
ATOM 1017 C CA . LEU A 1 130 ? -12.576 -2.241 11.853 1.00 92.19 130 LEU A CA 1
ATOM 1018 C C . LEU A 1 130 ? -13.322 -2.925 10.688 1.00 92.19 130 LEU A C 1
ATOM 1020 O O . LEU A 1 130 ? -12.854 -2.888 9.548 1.00 92.19 130 LEU A O 1
ATOM 1024 N N . LEU A 1 131 ? -14.448 -3.594 10.957 1.00 90.25 131 LEU A N 1
ATOM 1025 C CA . LEU A 1 131 ? -15.276 -4.233 9.927 1.00 90.25 131 LEU A CA 1
ATOM 1026 C C . LEU A 1 131 ? -16.256 -3.254 9.262 1.00 90.25 131 LEU A C 1
ATOM 1028 O O . LEU A 1 131 ? -16.657 -3.499 8.123 1.00 90.25 131 LEU A O 1
ATOM 1032 N N . ALA A 1 132 ? -16.596 -2.143 9.920 1.00 90.38 132 ALA A N 1
ATOM 1033 C CA . ALA A 1 132 ? -17.411 -1.070 9.362 1.00 90.38 132 ALA A CA 1
ATOM 1034 C C . ALA A 1 132 ? -16.613 -0.185 8.389 1.00 90.38 132 ALA A C 1
ATOM 1036 O O . ALA A 1 132 ? -17.077 0.046 7.270 1.00 90.38 132 ALA A O 1
ATOM 1037 N N . TRP A 1 133 ? -15.392 0.236 8.747 1.00 90.62 133 TRP A N 1
ATOM 1038 C CA . TRP A 1 133 ? -14.548 1.150 7.952 1.00 90.62 133 TRP A CA 1
ATOM 1039 C C . TRP A 1 133 ? -14.404 0.818 6.443 1.00 90.62 133 TRP A C 1
ATOM 1041 O O . TRP A 1 133 ? -14.459 1.749 5.634 1.00 90.62 133 TRP A O 1
ATOM 1051 N N . PRO A 1 134 ? -14.298 -0.455 5.993 1.00 88.00 134 PRO A N 1
ATOM 1052 C CA . PRO A 1 134 ? -14.351 -0.810 4.570 1.00 88.00 134 PRO A CA 1
ATOM 1053 C C . PRO A 1 134 ? -15.548 -0.229 3.804 1.00 88.00 134 PRO A C 1
ATOM 1055 O O . PRO A 1 134 ? -15.407 0.117 2.632 1.00 88.00 134 PRO A O 1
ATOM 1058 N N . THR A 1 135 ? -16.717 -0.103 4.443 1.00 83.69 135 THR A N 1
ATOM 1059 C CA . THR A 1 135 ? -17.937 0.428 3.805 1.00 83.69 135 THR A CA 1
ATOM 1060 C C . THR A 1 135 ? -17.844 1.931 3.528 1.00 83.69 135 THR A C 1
ATOM 1062 O O . THR A 1 135 ? -18.363 2.394 2.513 1.00 83.69 135 THR A O 1
ATOM 1065 N N . HIS A 1 136 ? -17.087 2.673 4.344 1.00 79.19 136 HIS A N 1
ATOM 1066 C CA . HIS A 1 136 ? -16.795 4.096 4.141 1.00 79.19 136 HIS A CA 1
ATOM 1067 C C . HIS A 1 136 ? -15.832 4.281 2.947 1.00 79.19 136 HIS A C 1
ATOM 1069 O O . HIS A 1 136 ? -15.950 5.239 2.187 1.00 79.19 136 HIS A O 1
ATOM 1075 N N . LEU A 1 137 ? -14.938 3.308 2.714 1.00 77.31 137 LEU A N 1
ATOM 1076 C CA . LEU A 1 137 ? -13.947 3.294 1.625 1.00 77.31 137 LEU A CA 1
ATOM 1077 C C . LEU A 1 137 ? -14.455 2.685 0.299 1.00 77.31 137 LEU A C 1
ATOM 1079 O O . LEU A 1 137 ? -13.769 2.758 -0.724 1.00 77.31 137 LEU A O 1
ATOM 1083 N N . ALA A 1 138 ? -15.645 2.077 0.280 1.00 63.03 138 ALA A N 1
ATOM 1084 C CA . ALA A 1 138 ? -16.131 1.258 -0.838 1.00 63.03 138 ALA A CA 1
ATOM 1085 C C . ALA A 1 138 ? -16.439 2.028 -2.144 1.00 63.03 138 ALA A C 1
ATOM 1087 O O . ALA A 1 138 ? -16.721 1.406 -3.168 1.00 63.03 138 ALA A O 1
ATOM 1088 N N . LYS A 1 139 ? -16.360 3.367 -2.150 1.00 57.19 139 LYS A N 1
ATOM 1089 C CA . LYS A 1 139 ? -16.667 4.217 -3.319 1.00 57.19 139 LYS A CA 1
ATOM 1090 C C . LYS A 1 139 ? -15.602 4.213 -4.429 1.00 57.19 139 LYS A C 1
ATOM 1092 O O . LYS A 1 139 ? -15.864 4.749 -5.502 1.00 57.19 139 LYS A O 1
ATOM 1097 N N . ALA A 1 140 ? -14.424 3.621 -4.216 1.00 47.31 140 ALA A N 1
ATOM 1098 C CA . ALA A 1 140 ? -13.369 3.538 -5.233 1.00 47.31 140 ALA A CA 1
ATOM 1099 C C . ALA A 1 140 ? -13.444 2.213 -6.029 1.00 47.31 140 ALA A C 1
ATOM 1101 O O . ALA A 1 140 ? -13.091 1.168 -5.473 1.00 47.31 140 ALA A O 1
ATOM 1102 N N . PRO A 1 141 ? -13.842 2.194 -7.318 1.00 46.59 141 PRO A N 1
ATOM 1103 C CA . PRO A 1 141 ? -13.932 0.957 -8.095 1.00 46.59 141 PRO A CA 1
ATOM 1104 C C . PRO A 1 141 ? -12.535 0.412 -8.419 1.00 46.59 141 PRO A C 1
ATOM 1106 O O . PRO A 1 141 ? -11.819 0.961 -9.253 1.00 46.59 141 PRO A O 1
ATOM 1109 N N . VAL A 1 142 ? -12.154 -0.682 -7.755 1.00 51.75 142 VAL A N 1
ATOM 1110 C CA . VAL A 1 142 ? -10.932 -1.444 -8.049 1.00 51.75 142 VAL A CA 1
ATOM 1111 C C . VAL A 1 142 ? -11.209 -2.930 -7.817 1.00 51.75 142 VAL A C 1
ATOM 1113 O O . VAL A 1 142 ? -10.909 -3.477 -6.756 1.00 51.75 142 VAL A O 1
ATOM 1116 N N . SER A 1 143 ? -11.816 -3.588 -8.802 1.00 37.81 143 SER A N 1
ATOM 1117 C CA . SER A 1 143 ? -11.812 -5.046 -8.905 1.00 37.81 143 SER A CA 1
ATOM 1118 C C . SER A 1 143 ? -10.680 -5.469 -9.844 1.00 37.81 143 SER A C 1
ATOM 1120 O O . SER A 1 143 ? -10.718 -5.225 -11.046 1.00 37.81 143 SER A O 1
ATOM 1122 N N . CYS A 1 144 ? -9.663 -6.153 -9.311 1.00 42.91 144 CYS A N 1
ATOM 1123 C CA . CYS A 1 144 ? -8.637 -6.810 -10.136 1.00 42.91 144 CYS A CA 1
ATOM 1124 C C . CYS A 1 144 ? -9.131 -8.134 -10.762 1.00 42.91 144 CYS A C 1
ATOM 1126 O O . CYS A 1 144 ? -8.323 -8.931 -11.231 1.00 42.91 144 CYS A O 1
ATOM 1128 N N . THR A 1 145 ? -10.443 -8.392 -10.743 1.00 39.53 145 THR A N 1
ATOM 1129 C CA . THR A 1 145 ? -11.073 -9.648 -11.181 1.00 39.53 145 THR A CA 1
ATOM 1130 C C . THR A 1 145 ? -11.965 -9.501 -12.415 1.00 39.53 145 THR A C 1
ATOM 1132 O O . THR A 1 145 ? -12.199 -10.494 -13.099 1.00 39.53 145 THR A O 1
ATOM 1135 N N . ASP A 1 146 ? -12.408 -8.289 -12.763 1.00 38.31 146 ASP A N 1
ATOM 1136 C CA . ASP A 1 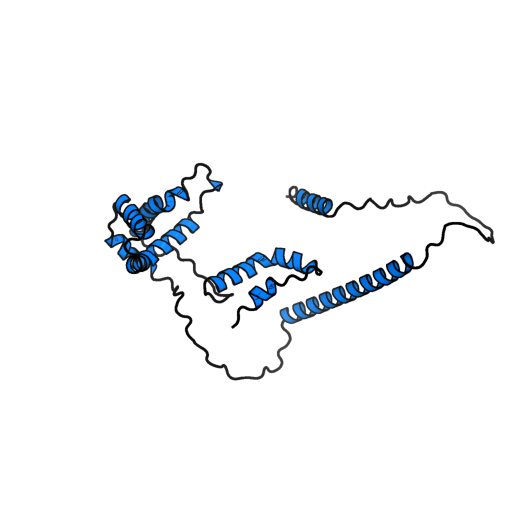146 ? -13.405 -8.078 -13.824 1.00 38.31 146 ASP A CA 1
ATOM 1137 C C . ASP A 1 146 ? -12.756 -7.731 -15.175 1.00 38.31 146 ASP A C 1
ATOM 1139 O O . ASP A 1 146 ? -12.994 -6.677 -15.766 1.00 38.31 146 ASP A O 1
ATOM 1143 N N . ILE A 1 147 ? -11.916 -8.639 -15.685 1.00 45.12 147 ILE A N 1
ATOM 1144 C CA . ILE A 1 147 ? -11.489 -8.639 -17.097 1.00 45.12 147 ILE A CA 1
ATOM 1145 C C . ILE A 1 147 ? -11.730 -10.024 -17.717 1.00 45.12 147 ILE A C 1
ATOM 1147 O O . ILE A 1 147 ? -10.840 -10.650 -18.292 1.00 45.12 147 ILE A O 1
ATOM 1151 N N . ALA A 1 148 ? -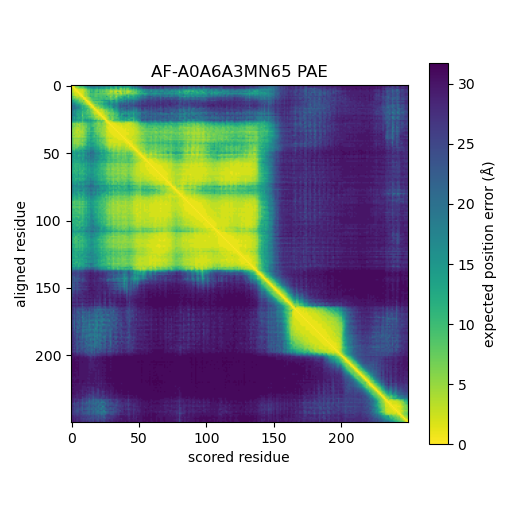12.976 -10.486 -17.624 1.00 41.91 148 ALA A N 1
ATOM 1152 C CA . ALA A 1 148 ? -13.513 -11.522 -18.495 1.00 41.91 148 ALA A CA 1
ATOM 1153 C C . ALA A 1 148 ? -14.345 -10.859 -19.608 1.00 41.91 148 ALA A C 1
ATOM 1155 O O . ALA A 1 148 ? -15.457 -10.410 -19.370 1.00 41.91 148 ALA A O 1
ATOM 1156 N N . GLN A 1 149 ? -13.758 -10.802 -20.808 1.00 48.03 149 GLN A N 1
ATOM 1157 C CA . GLN A 1 149 ? -14.413 -10.662 -22.120 1.00 48.03 149 GLN A CA 1
ATOM 1158 C C . GLN A 1 149 ? -15.488 -9.564 -22.307 1.00 48.03 149 GLN A C 1
ATOM 1160 O O . GLN A 1 149 ? -16.666 -9.765 -22.038 1.00 48.03 149 GLN A O 1
ATOM 1165 N N . ASP A 1 150 ? -15.102 -8.487 -22.999 1.00 31.05 150 ASP A N 1
ATOM 1166 C CA . ASP A 1 150 ? -15.992 -7.812 -23.962 1.00 31.05 150 ASP A CA 1
ATOM 1167 C C . ASP A 1 150 ? -15.251 -7.668 -25.301 1.00 31.05 150 ASP A C 1
ATOM 1169 O O . ASP A 1 150 ? -14.753 -6.602 -25.667 1.00 31.05 150 ASP A O 1
ATOM 1173 N N . ASP A 1 151 ? -15.107 -8.796 -26.004 1.00 38.72 151 ASP A N 1
ATOM 1174 C CA . ASP A 1 151 ? -14.724 -8.814 -27.417 1.00 38.72 151 ASP A CA 1
ATOM 1175 C C . ASP A 1 151 ? -15.998 -8.695 -28.265 1.00 38.72 151 ASP A C 1
ATOM 1177 O O . ASP A 1 151 ? -16.612 -9.692 -28.653 1.00 38.72 151 ASP A O 1
ATOM 1181 N N . LYS A 1 152 ? -16.389 -7.458 -28.591 1.00 32.84 152 LYS A N 1
ATOM 1182 C CA . LYS A 1 152 ? -17.298 -7.189 -29.713 1.00 32.84 152 LYS A CA 1
ATOM 1183 C C . LYS A 1 152 ? -16.501 -6.719 -30.933 1.00 32.84 152 LYS A C 1
ATOM 1185 O O . LYS A 1 152 ? -15.834 -5.686 -30.852 1.00 32.84 152 LYS A O 1
ATOM 1190 N N . PRO A 1 153 ? -16.575 -7.424 -32.078 1.00 34.16 153 PRO A N 1
ATOM 1191 C CA . PRO A 1 153 ? -15.848 -7.028 -33.276 1.00 34.16 153 PRO A CA 1
ATOM 1192 C C . PRO A 1 153 ? -16.450 -5.743 -33.854 1.00 34.16 153 PRO A C 1
ATOM 1194 O O . PRO A 1 153 ? -17.610 -5.721 -34.269 1.00 34.16 153 PRO A O 1
ATOM 1197 N N . GLN A 1 154 ? -15.665 -4.663 -33.904 1.00 31.78 154 GLN A N 1
ATOM 1198 C CA . GLN A 1 154 ? -16.073 -3.471 -34.645 1.00 31.78 154 GLN A CA 1
ATOM 1199 C C . GLN A 1 154 ? -15.909 -3.695 -36.149 1.00 31.78 154 GLN A C 1
ATOM 1201 O O . GLN A 1 154 ? -14.843 -4.059 -36.642 1.00 31.78 154 GLN A O 1
ATOM 1206 N N . VAL A 1 155 ? -17.010 -3.470 -36.862 1.00 31.84 155 VAL A N 1
ATOM 1207 C CA . VAL A 1 155 ? -17.134 -3.606 -38.314 1.00 31.84 155 VAL A CA 1
ATOM 1208 C C . VAL A 1 155 ? -16.228 -2.601 -39.030 1.00 31.84 155 VAL A C 1
ATOM 1210 O O . VAL A 1 155 ? -16.175 -1.427 -38.660 1.00 31.84 155 VAL A O 1
ATOM 1213 N N . HIS A 1 156 ? -15.557 -3.065 -40.088 1.00 38.94 156 HIS A N 1
ATOM 1214 C CA . HIS A 1 156 ? -14.779 -2.234 -41.007 1.00 38.94 156 HIS A CA 1
ATOM 1215 C C . HIS A 1 156 ? -15.577 -1.017 -41.502 1.00 38.94 156 HIS A C 1
ATOM 1217 O O . HIS A 1 156 ? -16.712 -1.142 -41.964 1.00 38.94 156 HIS A O 1
ATOM 1223 N N . ARG A 1 157 ? -14.938 0.156 -41.502 1.00 35.75 157 ARG A N 1
ATOM 1224 C CA . ARG A 1 157 ? -15.367 1.299 -42.312 1.00 35.75 157 ARG A CA 1
ATOM 1225 C C . ARG A 1 157 ? -14.139 2.019 -42.848 1.00 35.75 157 ARG A C 1
ATOM 1227 O O . ARG A 1 157 ? -13.298 2.459 -42.068 1.00 35.75 157 ARG A O 1
ATOM 1234 N N . ASP A 1 158 ? -14.040 2.108 -44.169 1.00 42.00 158 ASP A N 1
ATOM 1235 C CA . ASP A 1 158 ? -12.871 2.659 -44.850 1.00 42.00 158 ASP A CA 1
ATOM 1236 C C . ASP A 1 158 ? -12.637 4.141 -44.510 1.00 42.00 158 ASP A C 1
ATOM 1238 O O . ASP A 1 158 ? -13.584 4.939 -44.509 1.00 42.00 158 ASP A O 1
ATOM 1242 N N . PRO A 1 159 ? -11.384 4.557 -44.253 1.00 41.03 159 PRO A N 1
ATOM 1243 C CA . PRO A 1 159 ? -11.058 5.958 -44.058 1.00 41.03 159 PRO A CA 1
ATOM 1244 C C . PRO A 1 159 ? -10.928 6.676 -45.409 1.00 41.03 159 PRO A C 1
ATOM 1246 O O . PRO A 1 159 ? -9.987 6.468 -46.173 1.00 41.03 159 PRO A O 1
ATOM 1249 N N . LYS A 1 160 ? -11.857 7.599 -45.672 1.00 38.78 160 LYS A N 1
ATOM 1250 C CA . LYS A 1 160 ? -11.706 8.635 -46.707 1.00 38.78 160 LYS A CA 1
ATOM 1251 C C . LYS A 1 160 ? -10.485 9.521 -46.364 1.00 38.78 160 LYS A C 1
ATOM 1253 O O . LYS A 1 160 ? -10.272 9.758 -45.170 1.00 38.78 160 LYS A O 1
ATOM 1258 N N . PRO A 1 161 ? -9.697 10.029 -47.337 1.00 43.12 161 PRO A N 1
ATOM 1259 C CA . PRO A 1 161 ? -8.430 10.698 -47.039 1.00 43.12 161 PRO A CA 1
ATOM 1260 C C . PRO A 1 161 ? -8.628 11.913 -46.129 1.00 43.12 161 PRO A C 1
ATOM 1262 O O . PRO A 1 161 ? -9.352 12.845 -46.479 1.00 43.12 161 PRO A O 1
ATOM 1265 N N . ARG A 1 162 ? -7.989 11.895 -44.957 1.00 44.69 162 ARG A N 1
ATOM 1266 C CA . ARG A 1 162 ? -7.865 13.060 -44.076 1.00 44.69 162 ARG A CA 1
ATOM 1267 C C . ARG A 1 162 ? -6.464 13.628 -44.224 1.00 44.69 162 ARG A C 1
ATOM 1269 O O . ARG A 1 162 ? -5.494 12.874 -44.247 1.00 44.69 162 ARG A O 1
ATOM 1276 N N . GLU A 1 163 ? -6.383 14.948 -44.320 1.00 56.47 163 GLU A N 1
ATOM 1277 C CA . GLU A 1 163 ? -5.118 15.675 -44.371 1.00 56.47 163 GLU A CA 1
ATOM 1278 C C . GLU A 1 163 ? -4.244 15.309 -43.166 1.00 56.47 163 GLU A C 1
ATOM 1280 O O . GLU A 1 163 ? -4.737 15.143 -42.046 1.00 56.47 163 GLU A O 1
ATOM 1285 N N . THR A 1 164 ? -2.942 15.146 -43.401 1.00 55.75 164 THR A N 1
ATOM 1286 C CA . THR A 1 164 ? -2.006 14.697 -42.370 1.00 55.75 164 THR A CA 1
ATOM 1287 C C . THR A 1 164 ? -1.953 15.698 -41.219 1.00 55.75 164 THR A C 1
ATOM 1289 O O . THR A 1 164 ? -1.577 16.860 -41.401 1.00 55.75 164 THR A O 1
ATOM 1292 N N . SER A 1 165 ? -2.322 15.226 -40.020 1.00 75.56 165 SER A N 1
ATOM 1293 C CA . SER A 1 165 ? -2.186 15.981 -38.769 1.00 75.56 165 SER A CA 1
ATOM 1294 C C . SER A 1 165 ? -0.768 16.542 -38.635 1.00 75.56 165 SER A C 1
ATOM 1296 O O . SER A 1 165 ? 0.196 15.915 -39.085 1.00 75.56 165 SER A O 1
ATOM 1298 N N . TYR A 1 166 ? -0.625 17.697 -37.981 1.00 75.31 166 TYR A N 1
ATOM 1299 C CA . TYR A 1 166 ? 0.684 18.302 -37.710 1.00 75.31 166 TYR A CA 1
ATOM 1300 C C . TYR A 1 166 ? 1.630 17.307 -37.011 1.00 75.31 166 TYR A C 1
ATOM 1302 O O . TYR A 1 166 ? 2.811 17.255 -37.339 1.00 75.31 166 TYR A O 1
ATOM 1310 N N . GLU A 1 167 ? 1.094 16.453 -36.132 1.00 62.25 167 GLU A N 1
ATOM 1311 C CA . GLU A 1 167 ? 1.842 15.392 -35.445 1.00 62.25 167 GLU A CA 1
ATOM 1312 C C . GLU A 1 167 ? 2.408 14.362 -36.423 1.00 62.25 167 GLU A C 1
ATOM 1314 O O . GLU A 1 167 ? 3.568 13.982 -36.299 1.00 62.25 167 GLU A O 1
ATOM 1319 N N . GLN A 1 168 ? 1.632 13.967 -37.438 1.00 74.00 168 GLN A N 1
ATOM 1320 C CA . GLN A 1 168 ? 2.090 13.024 -38.456 1.00 74.00 168 GLN A CA 1
ATOM 1321 C C . GLN A 1 168 ? 3.242 13.626 -39.265 1.00 74.00 168 GLN A C 1
ATOM 1323 O O . GLN A 1 168 ? 4.276 12.990 -39.405 1.00 74.00 168 GLN A O 1
ATOM 1328 N N . LYS A 1 169 ? 3.131 14.894 -39.686 1.00 81.44 169 LYS A N 1
ATOM 1329 C CA . LYS A 1 169 ? 4.212 15.590 -40.410 1.00 81.44 169 LYS A CA 1
ATOM 1330 C C . LYS A 1 169 ? 5.503 15.693 -39.587 1.00 81.44 169 LYS A C 1
ATOM 1332 O O . LYS A 1 169 ? 6.592 15.591 -40.145 1.00 81.44 169 LYS A O 1
ATOM 1337 N N . VAL A 1 170 ? 5.394 15.881 -38.268 1.00 78.06 170 VAL A N 1
ATOM 1338 C CA . VAL A 1 170 ? 6.550 15.884 -37.353 1.00 78.06 170 VAL A CA 1
ATOM 1339 C C . VAL A 1 170 ? 7.160 14.483 -37.223 1.00 78.06 170 VAL A C 1
ATOM 1341 O O . VAL A 1 170 ? 8.382 14.360 -37.280 1.00 78.06 170 VAL A O 1
ATOM 1344 N N . ILE A 1 171 ? 6.338 13.435 -37.107 1.00 80.56 171 ILE A N 1
ATOM 1345 C CA . ILE A 1 171 ? 6.785 12.032 -37.062 1.00 80.56 171 ILE A CA 1
ATOM 1346 C C . ILE A 1 171 ? 7.485 11.635 -38.371 1.00 80.56 171 ILE A C 1
ATOM 1348 O O . ILE A 1 171 ? 8.570 11.053 -38.334 1.00 80.56 171 ILE A O 1
ATOM 1352 N N . ASP A 1 172 ? 6.912 11.994 -39.520 1.00 83.06 172 ASP A N 1
ATOM 1353 C CA . ASP A 1 172 ? 7.464 11.696 -40.845 1.00 83.06 172 ASP A CA 1
ATOM 1354 C C . ASP A 1 172 ? 8.814 12.414 -41.042 1.00 83.06 172 ASP A C 1
ATOM 1356 O O . ASP A 1 172 ? 9.796 11.805 -41.468 1.00 83.06 172 ASP A O 1
ATOM 1360 N N . HIS A 1 173 ? 8.907 13.691 -40.645 1.00 86.19 173 HIS A N 1
ATOM 1361 C CA . HIS A 1 173 ? 10.160 14.451 -40.684 1.00 86.19 173 HIS A CA 1
ATOM 1362 C C . HIS A 1 173 ? 11.240 13.853 -39.770 1.00 86.19 173 HIS A C 1
ATOM 1364 O O . HIS A 1 173 ? 12.383 13.686 -40.195 1.00 86.19 173 HIS A O 1
ATOM 1370 N N . GLN A 1 174 ? 10.893 13.492 -38.530 1.00 81.12 174 GLN A N 1
ATOM 1371 C CA . GLN A 1 174 ? 11.830 12.842 -37.607 1.00 81.12 174 GLN A CA 1
ATOM 1372 C C . GLN A 1 174 ? 12.303 11.483 -38.140 1.00 81.12 174 GLN A C 1
ATOM 1374 O O . GLN A 1 174 ? 13.484 11.163 -38.012 1.00 81.12 174 GLN A O 1
ATOM 1379 N N . SER A 1 175 ? 11.421 10.721 -38.791 1.00 81.31 175 SER A N 1
ATOM 1380 C CA . SER A 1 175 ? 11.760 9.442 -39.427 1.00 81.31 175 SER A CA 1
ATOM 1381 C C . SER A 1 175 ? 12.771 9.632 -40.564 1.00 81.31 175 SER A C 1
ATOM 1383 O O . SER A 1 175 ? 13.829 9.006 -40.543 1.00 81.31 175 SER A O 1
ATOM 1385 N N . ALA A 1 176 ? 12.528 10.582 -41.474 1.00 88.44 176 ALA A N 1
ATOM 1386 C CA . ALA A 1 176 ? 13.453 10.907 -42.564 1.00 88.44 176 ALA A CA 1
ATOM 1387 C C . ALA A 1 176 ? 14.828 11.403 -42.062 1.00 88.44 176 ALA A C 1
ATOM 1389 O O . ALA A 1 176 ? 15.871 11.064 -42.626 1.00 88.44 176 ALA A O 1
ATOM 1390 N N . VAL A 1 177 ? 14.859 12.176 -40.969 1.00 84.56 177 VAL A N 1
ATOM 1391 C CA . VAL A 1 177 ? 16.117 12.600 -40.328 1.00 84.56 177 VAL A CA 1
ATOM 1392 C C . VAL A 1 177 ? 16.875 11.398 -39.750 1.00 84.56 177 VAL A C 1
ATOM 1394 O O . VAL A 1 177 ? 18.093 11.314 -39.918 1.00 84.56 177 VAL A O 1
ATOM 1397 N N . ILE A 1 178 ? 16.183 10.449 -39.110 1.00 83.62 178 ILE A N 1
ATOM 1398 C CA . ILE A 1 178 ? 16.788 9.217 -38.577 1.00 83.62 178 ILE A CA 1
ATOM 1399 C C . ILE A 1 178 ? 17.371 8.355 -39.706 1.00 83.62 178 ILE A C 1
ATOM 1401 O O . ILE A 1 178 ? 18.509 7.901 -39.583 1.00 83.62 178 ILE A O 1
ATOM 1405 N N . GLU A 1 179 ? 16.648 8.176 -40.813 1.00 85.69 179 GLU A N 1
ATOM 1406 C CA . GLU A 1 179 ? 17.126 7.436 -41.991 1.00 85.69 179 GLU A CA 1
ATOM 1407 C C . GLU A 1 179 ? 18.409 8.051 -42.570 1.00 85.69 179 GLU A C 1
ATOM 1409 O O . GLU A 1 179 ? 19.402 7.347 -42.761 1.00 85.69 179 GLU A O 1
ATOM 1414 N N . HIS A 1 180 ? 18.448 9.378 -42.737 1.00 87.88 180 HIS A N 1
ATOM 1415 C CA . HIS A 1 180 ? 19.648 10.082 -43.197 1.00 87.88 180 HIS A CA 1
ATOM 1416 C C . HIS A 1 180 ? 20.839 9.937 -42.225 1.00 87.88 180 HIS A C 1
ATOM 1418 O O . HIS A 1 180 ? 21.991 9.822 -42.656 1.00 87.88 180 HIS A O 1
ATOM 1424 N N . PHE A 1 181 ? 20.596 9.903 -40.908 1.00 82.81 181 PHE A N 1
ATOM 1425 C CA . PHE A 1 181 ? 21.650 9.612 -39.927 1.00 82.81 181 PHE A CA 1
ATOM 1426 C C . PHE A 1 181 ? 22.175 8.175 -40.035 1.00 82.81 181 PHE A C 1
ATOM 1428 O O . PHE A 1 181 ? 23.390 7.982 -39.955 1.00 82.81 181 PHE A O 1
ATOM 1435 N N . ILE A 1 182 ? 21.300 7.188 -40.256 1.00 82.06 182 ILE A N 1
ATOM 1436 C CA . ILE A 1 182 ? 21.685 5.784 -40.470 1.00 82.06 182 ILE A CA 1
ATOM 1437 C C . ILE A 1 182 ? 22.534 5.656 -41.739 1.00 82.06 182 ILE A C 1
ATOM 1439 O O . ILE A 1 182 ? 23.638 5.116 -41.683 1.00 82.06 182 ILE A O 1
ATOM 1443 N N . GLU A 1 183 ? 22.090 6.217 -42.867 1.00 88.50 183 GLU A N 1
ATOM 1444 C CA . GLU A 1 183 ? 22.847 6.160 -44.122 1.00 88.50 183 GLU A CA 1
ATOM 1445 C C . GLU A 1 183 ? 24.217 6.850 -44.001 1.00 88.50 183 GLU A C 1
ATOM 1447 O O . GLU A 1 183 ? 25.239 6.319 -44.447 1.00 88.50 183 GLU A O 1
ATOM 1452 N N . ASN A 1 184 ? 24.279 8.006 -43.332 1.00 83.44 184 ASN A N 1
ATOM 1453 C CA . ASN A 1 184 ? 25.547 8.685 -43.088 1.00 83.44 184 ASN A CA 1
ATOM 1454 C C . ASN A 1 184 ? 26.480 7.884 -42.158 1.00 83.44 184 ASN A C 1
ATOM 1456 O O . ASN A 1 184 ? 27.692 7.928 -42.368 1.00 83.44 184 ASN A O 1
ATOM 1460 N N . SER A 1 185 ? 25.940 7.149 -41.178 1.00 76.81 185 SER A N 1
ATOM 1461 C CA . SER A 1 185 ? 26.706 6.240 -40.313 1.00 76.81 185 SER A CA 1
ATOM 1462 C C . SER A 1 185 ? 27.302 5.087 -41.122 1.00 76.81 185 SER A C 1
ATOM 1464 O O . SER A 1 185 ? 28.521 4.927 -41.145 1.00 76.81 185 SER A O 1
ATOM 1466 N N . ASN A 1 186 ? 26.475 4.373 -41.892 1.00 82.00 186 ASN A N 1
ATOM 1467 C CA . ASN A 1 186 ? 26.906 3.266 -42.756 1.00 82.00 186 ASN A CA 1
ATOM 1468 C C . ASN A 1 186 ? 27.978 3.723 -43.767 1.00 82.00 186 ASN A C 1
ATOM 1470 O O . ASN A 1 186 ? 28.944 3.018 -44.056 1.00 82.00 186 ASN A O 1
ATOM 1474 N N . ARG A 1 187 ? 27.853 4.951 -44.289 1.00 88.69 187 ARG A N 1
ATOM 1475 C CA . ARG A 1 187 ? 28.848 5.563 -45.184 1.00 88.69 187 ARG A CA 1
ATOM 1476 C C . ARG A 1 187 ? 30.156 5.932 -44.475 1.00 88.69 187 ARG A C 1
ATOM 1478 O O . ARG A 1 187 ? 31.194 5.999 -45.134 1.00 88.69 187 ARG A O 1
ATOM 1485 N N . GLN A 1 188 ? 30.135 6.222 -43.174 1.00 79.19 188 GLN A N 1
ATOM 1486 C CA . GLN A 1 188 ? 31.349 6.447 -42.382 1.00 79.19 188 GLN A CA 1
ATOM 1487 C C . GLN A 1 188 ? 32.043 5.126 -42.045 1.00 79.19 188 GLN A C 1
ATOM 1489 O O . GLN A 1 188 ? 33.257 5.045 -42.213 1.00 79.19 188 GLN A O 1
ATOM 1494 N N . GLU A 1 189 ? 31.282 4.093 -41.690 1.00 79.25 189 GLU A N 1
ATOM 1495 C CA . GLU A 1 189 ? 31.758 2.721 -41.469 1.00 79.25 189 GLU A CA 1
ATOM 1496 C C . GLU A 1 189 ? 32.440 2.165 -42.731 1.00 79.25 189 GLU A C 1
ATOM 1498 O O . GLU A 1 189 ? 33.643 1.924 -42.727 1.00 79.25 189 GLU A O 1
ATOM 1503 N N . ALA A 1 190 ? 31.768 2.198 -43.888 1.00 84.19 190 ALA A N 1
ATOM 1504 C CA . ALA A 1 190 ? 32.362 1.787 -45.166 1.00 84.19 190 ALA A CA 1
ATOM 1505 C C . ALA A 1 190 ? 33.583 2.634 -45.606 1.00 84.19 190 ALA A C 1
ATOM 1507 O O . ALA A 1 190 ? 34.357 2.224 -46.477 1.00 84.19 190 ALA A O 1
ATOM 1508 N N . ARG A 1 191 ? 33.772 3.842 -45.052 1.00 81.06 191 ARG A N 1
ATOM 1509 C CA . ARG A 1 191 ? 34.997 4.646 -45.237 1.00 81.06 191 ARG A CA 1
ATOM 1510 C C . ARG A 1 191 ? 36.101 4.252 -44.257 1.00 81.06 191 ARG A C 1
ATOM 1512 O O . ARG A 1 191 ? 37.266 4.377 -44.632 1.00 81.06 191 ARG A O 1
ATOM 1519 N N . MET A 1 192 ? 35.742 3.803 -43.056 1.00 74.44 192 MET A N 1
ATOM 1520 C CA . MET A 1 192 ? 36.640 3.259 -42.041 1.00 74.44 192 MET A CA 1
ATOM 1521 C C . MET A 1 192 ? 37.209 1.919 -42.513 1.00 74.44 192 MET A C 1
ATOM 1523 O O . MET A 1 192 ? 38.423 1.826 -42.656 1.00 74.44 192 MET A O 1
ATOM 1527 N N . ASP A 1 193 ? 36.370 0.977 -42.953 1.00 78.12 193 ASP A N 1
ATOM 1528 C CA . ASP A 1 193 ? 36.796 -0.314 -43.525 1.00 78.12 193 ASP A CA 1
ATOM 1529 C C . ASP A 1 193 ? 37.803 -0.131 -44.670 1.00 78.12 193 ASP A C 1
ATOM 1531 O O . ASP A 1 193 ? 38.853 -0.770 -44.736 1.00 78.12 193 ASP A O 1
ATOM 1535 N N . ARG A 1 194 ? 37.517 0.810 -45.582 1.00 78.12 194 ARG A N 1
ATOM 1536 C CA . ARG A 1 194 ? 38.397 1.154 -46.714 1.00 78.12 194 ARG A CA 1
ATOM 1537 C C . ARG A 1 194 ? 39.690 1.851 -46.295 1.00 78.12 194 ARG A C 1
ATOM 1539 O O . ARG A 1 194 ? 40.616 1.913 -47.105 1.00 78.12 194 ARG A O 1
ATOM 1546 N N . PHE A 1 195 ? 39.746 2.438 -45.104 1.00 73.56 195 PHE A N 1
ATOM 1547 C CA . PHE A 1 195 ? 40.953 3.032 -44.536 1.00 73.56 195 PHE A CA 1
ATOM 1548 C C . PHE A 1 195 ? 41.778 1.973 -43.794 1.00 73.56 195 PHE A C 1
ATOM 1550 O O . PHE A 1 195 ? 42.982 1.881 -44.014 1.00 73.56 195 PHE A O 1
ATOM 1557 N N . GLU A 1 196 ? 41.132 1.110 -43.013 1.00 75.38 196 GLU A N 1
ATOM 1558 C CA . GLU A 1 196 ? 41.763 -0.008 -42.308 1.00 75.38 196 GLU A CA 1
ATOM 1559 C C . GLU A 1 196 ? 42.337 -1.043 -43.279 1.00 75.38 196 GLU A C 1
ATOM 1561 O O . GLU A 1 196 ? 43.500 -1.416 -43.155 1.00 75.38 196 GLU A O 1
ATOM 1566 N N . ALA A 1 197 ? 41.607 -1.402 -44.339 1.00 75.31 197 ALA A N 1
ATOM 1567 C CA . ALA A 1 197 ? 42.123 -2.253 -45.414 1.00 75.31 197 ALA A CA 1
ATOM 1568 C C . ALA A 1 197 ? 43.371 -1.659 -46.103 1.00 75.31 197 ALA A C 1
ATOM 1570 O O . ALA A 1 197 ? 44.238 -2.404 -46.559 1.00 75.31 197 ALA A O 1
ATOM 1571 N N . LYS A 1 198 ? 43.499 -0.324 -46.151 1.00 74.88 198 LYS A N 1
ATOM 1572 C CA . LYS A 1 198 ? 44.688 0.372 -46.680 1.00 74.88 198 LYS A CA 1
ATOM 1573 C C . LYS A 1 198 ? 45.833 0.491 -45.675 1.00 74.88 198 LYS A C 1
ATOM 1575 O O . LYS A 1 198 ? 46.966 0.641 -46.109 1.00 74.88 198 LYS A O 1
ATOM 1580 N N . MET A 1 199 ? 45.563 0.445 -44.369 1.00 67.12 199 MET A N 1
ATOM 1581 C CA . MET A 1 199 ? 46.614 0.367 -43.345 1.00 67.12 199 MET A CA 1
ATOM 1582 C C . MET A 1 199 ? 47.138 -1.061 -43.167 1.00 67.12 199 MET A C 1
ATOM 1584 O O . MET A 1 199 ? 48.327 -1.251 -42.931 1.00 67.12 199 MET A O 1
ATOM 1588 N N . ASN A 1 200 ? 46.267 -2.061 -43.314 1.00 67.88 200 ASN A N 1
ATOM 1589 C CA . ASN A 1 200 ? 46.615 -3.473 -43.153 1.00 67.88 200 ASN A CA 1
ATOM 1590 C C . ASN A 1 200 ? 47.229 -4.075 -44.436 1.00 67.88 200 ASN A C 1
ATOM 1592 O O . ASN A 1 200 ? 47.918 -5.092 -44.375 1.00 67.88 200 ASN A O 1
ATOM 1596 N N . GLY A 1 201 ? 47.018 -3.443 -45.596 1.00 60.06 201 GLY A N 1
ATOM 1597 C CA . GLY A 1 201 ? 47.647 -3.793 -46.871 1.00 60.06 201 GLY A CA 1
ATOM 1598 C C . GLY A 1 201 ? 48.948 -3.023 -47.139 1.00 60.06 201 GLY A C 1
ATOM 1599 O O . GLY A 1 201 ? 48.903 -1.940 -47.714 1.00 60.06 201 GLY A O 1
ATOM 1600 N N . ASN A 1 202 ? 50.086 -3.658 -46.828 1.00 40.84 202 ASN A N 1
ATOM 1601 C CA . ASN A 1 202 ? 51.488 -3.226 -47.008 1.00 40.84 202 ASN A CA 1
ATOM 1602 C C . ASN A 1 202 ? 52.050 -2.149 -46.047 1.00 40.84 202 ASN A C 1
ATOM 1604 O O . ASN A 1 202 ? 51.626 -0.994 -46.083 1.00 40.84 202 ASN A O 1
ATOM 1608 N N . PRO A 1 203 ? 53.144 -2.456 -45.316 1.00 53.22 203 PRO A N 1
ATOM 1609 C CA . PRO A 1 203 ? 54.029 -1.442 -44.754 1.00 53.22 203 PRO A CA 1
ATOM 1610 C C . PRO A 1 203 ? 55.024 -0.947 -45.819 1.00 53.22 203 PRO A C 1
ATOM 1612 O O . PRO A 1 203 ? 55.708 -1.751 -46.453 1.00 53.22 203 PRO A O 1
ATOM 1615 N N . VAL A 1 204 ? 55.175 0.373 -45.981 1.00 41.66 204 VAL A N 1
ATOM 1616 C CA . VAL A 1 204 ? 56.288 0.973 -46.747 1.00 41.66 204 VAL A CA 1
ATOM 1617 C C . VAL A 1 204 ? 56.938 2.103 -45.923 1.00 41.66 204 VAL A C 1
ATOM 1619 O O . VAL A 1 204 ? 56.203 2.883 -45.312 1.00 41.66 204 VAL A O 1
ATOM 1622 N N . PRO A 1 205 ? 58.285 2.201 -45.844 1.00 39.06 205 PRO A N 1
ATOM 1623 C CA . PRO A 1 205 ? 58.973 3.069 -44.878 1.00 39.06 205 PRO A CA 1
ATOM 1624 C C . PRO A 1 205 ? 59.122 4.535 -45.352 1.00 39.06 205 PRO A C 1
ATOM 1626 O O . PRO A 1 205 ? 58.789 4.860 -46.492 1.00 39.06 205 PRO A O 1
ATOM 1629 N N . PRO A 1 206 ? 59.637 5.449 -44.502 1.00 50.00 206 PRO A N 1
ATOM 1630 C CA . PRO A 1 206 ? 59.754 6.872 -44.832 1.00 50.00 206 PRO A CA 1
ATOM 1631 C C . PRO A 1 206 ? 60.981 7.216 -45.705 1.00 50.00 206 PRO A C 1
ATOM 1633 O O . PRO A 1 206 ? 61.952 6.466 -45.741 1.00 50.00 206 PRO A O 1
ATOM 1636 N N . THR A 1 207 ? 60.969 8.445 -46.259 1.00 33.06 207 THR A N 1
ATOM 1637 C CA . THR A 1 207 ? 61.991 9.181 -47.067 1.00 33.06 207 THR A CA 1
ATOM 1638 C C . THR A 1 207 ? 61.816 9.138 -48.599 1.00 33.06 207 THR A C 1
ATOM 1640 O O . THR A 1 207 ? 61.264 8.180 -49.114 1.00 33.06 207 THR A O 1
ATOM 1643 N N . ARG A 1 208 ? 62.285 10.104 -49.421 1.00 33.50 208 ARG A N 1
ATOM 1644 C CA . ARG A 1 208 ? 62.501 11.586 -49.341 1.00 33.50 208 ARG A CA 1
ATOM 1645 C C . ARG A 1 208 ? 62.967 12.057 -50.750 1.00 33.50 208 ARG A C 1
ATOM 1647 O O . ARG A 1 208 ? 63.678 11.301 -51.395 1.00 33.50 208 ARG A O 1
ATOM 1654 N N . LYS A 1 209 ? 62.746 13.340 -51.115 1.00 32.16 209 LYS A N 1
ATOM 1655 C CA . LYS A 1 209 ? 63.305 14.104 -52.283 1.00 32.16 209 LYS A CA 1
ATOM 1656 C C . LYS A 1 209 ? 62.574 13.952 -53.646 1.00 32.16 209 LYS A C 1
ATOM 1658 O O . LYS A 1 209 ? 61.984 12.909 -53.865 1.00 32.16 209 LYS A O 1
ATOM 1663 N N . ARG A 1 210 ? 62.666 14.876 -54.635 1.00 32.78 210 ARG A N 1
ATOM 1664 C CA . ARG A 1 210 ? 62.778 16.376 -54.698 1.00 32.78 210 ARG A CA 1
ATOM 1665 C C . ARG A 1 210 ? 62.881 16.833 -56.185 1.00 32.78 210 ARG A C 1
ATOM 1667 O O . ARG A 1 210 ? 63.743 16.298 -56.866 1.00 32.78 210 ARG A O 1
ATOM 1674 N N . ALA A 1 211 ? 62.123 17.849 -56.627 1.00 28.12 211 ALA A N 1
ATOM 1675 C CA . ALA A 1 211 ? 62.359 18.768 -57.781 1.00 28.12 211 ALA A CA 1
ATOM 1676 C C . ALA A 1 211 ? 61.154 19.748 -57.827 1.00 28.12 211 ALA A C 1
ATOM 1678 O O . ALA A 1 211 ? 60.038 19.241 -57.759 1.00 28.12 211 ALA A O 1
ATOM 1679 N N . LYS A 1 212 ? 61.199 21.093 -57.749 1.00 30.53 212 LYS A N 1
ATOM 1680 C CA . LYS A 1 212 ? 62.125 22.238 -58.023 1.00 30.53 212 LYS A CA 1
ATOM 1681 C C . LYS A 1 212 ? 61.907 22.917 -59.397 1.00 30.53 212 LYS A C 1
ATOM 1683 O O . LYS A 1 212 ? 61.807 22.218 -60.399 1.00 30.53 212 LYS A O 1
ATOM 1688 N N . GLY A 1 213 ? 61.835 24.257 -59.381 1.00 25.69 213 GLY A N 1
ATOM 1689 C CA . GLY A 1 213 ? 61.393 25.176 -60.439 1.00 25.69 213 GLY A CA 1
ATOM 1690 C C . GLY A 1 213 ? 60.322 26.123 -59.860 1.00 25.69 213 GLY A C 1
ATOM 1691 O O . GLY A 1 213 ? 59.171 25.703 -59.823 1.00 25.69 213 GLY A O 1
ATOM 1692 N N . ASP A 1 214 ? 60.563 27.269 -59.208 1.00 29.11 214 ASP A N 1
ATOM 1693 C CA . ASP A 1 214 ? 61.540 28.386 -59.308 1.00 29.11 214 ASP A CA 1
ATOM 1694 C C . ASP A 1 214 ? 60.962 29.605 -60.036 1.00 29.11 214 ASP A C 1
ATOM 1696 O O . ASP A 1 214 ? 60.277 29.419 -61.042 1.00 29.11 214 ASP A O 1
ATOM 1700 N N . GLU A 1 215 ? 61.264 30.858 -59.646 1.00 30.83 215 GLU A N 1
ATOM 1701 C CA . GLU A 1 215 ? 61.764 31.516 -58.388 1.00 30.83 215 GLU A CA 1
ATOM 1702 C C . GLU A 1 215 ? 61.642 33.050 -58.691 1.00 30.83 215 GLU A C 1
ATOM 1704 O O . GLU A 1 215 ? 62.003 33.442 -59.798 1.00 30.83 215 GLU A O 1
ATOM 1709 N N . ASP A 1 216 ? 61.179 34.008 -57.868 1.00 27.89 216 ASP A N 1
ATOM 1710 C CA . ASP A 1 216 ? 60.410 34.036 -56.601 1.00 27.89 216 ASP A CA 1
ATOM 1711 C C . ASP A 1 216 ? 59.833 35.492 -56.370 1.00 27.89 216 ASP A C 1
ATOM 1713 O O . ASP A 1 216 ? 59.648 36.202 -57.359 1.00 27.89 216 ASP A O 1
ATOM 1717 N N . ALA A 1 217 ? 59.622 35.959 -55.118 1.00 27.52 217 ALA A N 1
ATOM 1718 C CA . ALA A 1 217 ? 59.186 37.304 -54.616 1.00 27.52 217 ALA A CA 1
ATOM 1719 C C . ALA A 1 217 ? 57.657 37.539 -54.407 1.00 27.52 217 ALA A C 1
ATOM 1721 O O . ALA A 1 217 ? 56.845 37.167 -55.248 1.00 27.52 217 ALA A O 1
ATOM 1722 N N . ASP A 1 218 ? 57.160 38.160 -53.319 1.00 27.91 218 ASP A N 1
ATOM 1723 C CA . ASP A 1 218 ? 57.785 39.038 -52.301 1.00 27.91 218 ASP A CA 1
ATOM 1724 C C . ASP A 1 218 ? 57.093 38.951 -50.898 1.00 27.91 218 ASP A C 1
ATOM 1726 O O . ASP A 1 218 ? 56.047 38.320 -50.750 1.00 27.91 218 ASP A O 1
ATOM 1730 N N . ASP A 1 219 ? 57.718 39.572 -49.887 1.00 27.70 219 ASP A N 1
ATOM 1731 C CA . ASP A 1 219 ? 57.363 39.863 -48.474 1.00 27.70 219 ASP A CA 1
ATOM 1732 C C . ASP A 1 219 ? 56.044 39.327 -47.840 1.00 27.70 219 ASP A C 1
ATOM 1734 O O . ASP A 1 219 ? 54.934 39.626 -48.272 1.00 27.70 219 ASP A O 1
ATOM 1738 N N . PHE A 1 220 ? 56.158 38.616 -46.701 1.00 29.41 220 PHE A N 1
ATOM 1739 C CA . PHE A 1 220 ? 55.671 39.097 -45.384 1.00 29.41 220 PHE A CA 1
ATOM 1740 C C . PHE A 1 220 ? 55.904 38.093 -44.239 1.00 29.41 220 PHE A C 1
ATOM 1742 O O . PHE A 1 220 ? 55.442 36.949 -44.226 1.00 29.41 220 PHE A O 1
ATOM 1749 N N . SER A 1 221 ? 56.569 38.568 -43.184 1.00 34.34 221 SER A N 1
ATOM 1750 C CA . SER A 1 221 ? 56.892 37.787 -41.982 1.00 34.34 221 SER A CA 1
ATOM 1751 C C . SER A 1 221 ? 55.685 37.499 -41.071 1.00 34.34 221 SER A C 1
ATOM 1753 O O . SER A 1 221 ? 55.100 38.437 -40.527 1.00 34.34 221 SER A O 1
ATOM 1755 N N . LYS A 1 222 ? 55.396 36.210 -40.791 1.00 33.97 222 LYS A N 1
ATOM 1756 C CA . LYS A 1 222 ? 55.001 35.637 -39.466 1.00 33.97 222 LYS A CA 1
ATOM 1757 C C . LYS A 1 222 ? 54.541 34.166 -39.577 1.00 33.97 222 LYS A C 1
ATOM 1759 O O . LYS A 1 222 ? 53.617 33.880 -40.338 1.00 33.97 222 LYS A O 1
ATOM 1764 N N . PRO A 1 223 ? 55.045 33.227 -38.748 1.00 31.55 223 PRO A N 1
ATOM 1765 C CA . PRO A 1 223 ? 54.475 31.883 -38.674 1.00 31.55 223 PRO A CA 1
ATOM 1766 C C . PRO A 1 223 ? 53.114 31.912 -37.958 1.00 31.55 223 PRO A C 1
ATOM 1768 O O . PRO A 1 223 ? 53.035 32.135 -36.747 1.00 31.55 223 PRO A O 1
ATOM 1771 N N . LYS A 1 224 ? 52.019 31.646 -38.686 1.00 34.31 224 LYS A N 1
ATOM 1772 C CA . LYS A 1 224 ? 50.707 31.402 -38.061 1.00 34.31 224 LYS A CA 1
ATOM 1773 C C . LYS A 1 224 ? 50.802 30.163 -37.162 1.00 34.31 224 LYS A C 1
ATOM 1775 O O . LYS A 1 224 ? 51.228 29.094 -37.599 1.00 34.31 224 LYS A O 1
ATOM 1780 N N . LYS A 1 225 ? 50.426 30.323 -35.888 1.00 34.06 225 LYS A N 1
ATOM 1781 C CA . LYS A 1 225 ? 50.517 29.280 -34.854 1.00 34.06 225 LYS A CA 1
ATOM 1782 C C . LYS A 1 225 ? 49.791 28.012 -35.319 1.00 34.06 225 LYS A C 1
ATOM 1784 O O . LYS A 1 225 ? 48.591 28.060 -35.580 1.00 34.06 225 LYS A O 1
ATOM 1789 N N . LYS A 1 226 ? 50.489 26.869 -35.358 1.00 37.16 226 LYS A N 1
ATOM 1790 C CA . LYS A 1 226 ? 49.833 25.558 -35.485 1.00 37.16 226 LYS A CA 1
ATOM 1791 C C . LYS A 1 226 ? 48.866 25.403 -34.313 1.00 37.16 226 LYS A C 1
ATOM 1793 O O . LYS A 1 226 ? 49.303 25.367 -33.163 1.00 37.16 226 LYS A O 1
ATOM 1798 N N . GLN A 1 227 ? 47.570 25.322 -34.602 1.00 34.44 227 GLN A N 1
ATOM 1799 C CA . GLN A 1 227 ? 46.554 25.078 -33.588 1.00 34.44 227 GLN A CA 1
ATOM 1800 C C . GLN A 1 227 ? 46.786 23.675 -33.016 1.00 34.44 227 GLN A C 1
ATOM 1802 O O . GLN A 1 227 ? 46.582 22.661 -33.684 1.00 34.44 227 GLN A O 1
ATOM 1807 N N . ARG A 1 228 ? 47.319 23.635 -31.793 1.00 37.59 228 ARG A N 1
ATOM 1808 C CA . ARG A 1 228 ? 47.667 22.411 -31.072 1.00 37.59 228 ARG A CA 1
ATOM 1809 C C . ARG A 1 228 ? 46.371 21.632 -30.844 1.00 37.59 228 ARG A C 1
ATOM 1811 O O . ARG A 1 228 ? 45.537 22.078 -30.062 1.00 37.59 228 ARG A O 1
ATOM 1818 N N . ARG A 1 229 ? 46.185 20.500 -31.539 1.00 39.12 229 ARG A N 1
ATOM 1819 C CA . ARG A 1 229 ? 45.100 19.561 -31.213 1.00 39.12 229 ARG A CA 1
ATOM 1820 C C . ARG A 1 229 ? 45.259 19.189 -29.740 1.00 39.12 229 ARG A C 1
ATOM 1822 O O . ARG A 1 229 ? 46.320 18.699 -29.354 1.00 39.12 229 ARG A O 1
ATOM 1829 N N . GLY A 1 230 ? 44.238 19.478 -28.937 1.00 38.53 230 GLY A N 1
ATOM 1830 C CA . GLY A 1 230 ? 44.181 18.998 -27.563 1.00 38.53 230 GLY A CA 1
ATOM 1831 C C . GLY A 1 230 ? 44.224 17.473 -27.560 1.00 38.53 230 GLY A C 1
ATOM 1832 O O . GLY A 1 230 ? 43.649 16.834 -28.443 1.00 38.53 230 GLY A O 1
ATOM 1833 N N . SER A 1 231 ? 44.933 16.900 -26.592 1.00 48.97 231 SER A N 1
ATOM 1834 C CA . SER A 1 231 ? 44.821 15.480 -26.266 1.00 48.97 231 SER A CA 1
ATOM 1835 C C . SER A 1 231 ? 43.358 15.142 -25.987 1.00 48.97 231 SER A C 1
ATOM 1837 O O . SER A 1 231 ? 42.677 15.925 -25.325 1.00 48.97 231 SER A O 1
ATOM 1839 N N . ALA A 1 232 ? 42.885 14.000 -26.489 1.00 44.31 232 ALA A N 1
ATOM 1840 C CA . ALA A 1 232 ? 41.517 13.555 -26.257 1.00 44.31 232 ALA A CA 1
ATOM 1841 C C . ALA A 1 232 ? 41.252 13.455 -24.747 1.00 44.31 232 ALA A C 1
ATOM 1843 O O . ALA A 1 232 ? 41.894 12.668 -24.053 1.00 44.31 232 ALA A O 1
ATOM 1844 N N . THR A 1 233 ? 40.334 14.278 -24.241 1.00 54.97 233 THR A N 1
ATOM 1845 C CA . THR A 1 233 ? 39.771 14.090 -22.907 1.00 54.97 233 THR A CA 1
ATOM 1846 C C . THR A 1 233 ? 38.879 12.864 -22.948 1.00 54.97 233 THR A C 1
ATOM 1848 O O . THR A 1 233 ? 38.027 12.755 -23.830 1.00 54.97 233 THR A O 1
ATOM 1851 N N . ASP A 1 234 ? 39.088 11.951 -22.005 1.00 58.31 234 ASP A N 1
ATOM 1852 C CA . ASP A 1 234 ? 38.249 10.768 -21.855 1.00 58.31 234 ASP A CA 1
ATOM 1853 C C . ASP A 1 234 ? 36.776 11.176 -21.669 1.00 58.31 234 ASP A C 1
ATOM 1855 O O . ASP A 1 234 ? 36.474 12.180 -21.014 1.00 58.31 234 ASP A O 1
ATOM 1859 N N . LEU A 1 235 ? 35.856 10.412 -22.259 1.00 56.00 235 LEU A N 1
ATOM 1860 C CA . LEU A 1 235 ? 34.439 10.768 -22.378 1.00 56.00 235 LEU A CA 1
ATOM 1861 C C . LEU A 1 235 ? 33.800 11.001 -20.999 1.00 56.00 235 LEU A C 1
ATOM 1863 O O . LEU A 1 235 ? 32.991 11.913 -20.821 1.00 56.00 235 LEU A O 1
ATOM 1867 N N . HIS A 1 236 ? 34.233 10.223 -20.004 1.00 55.00 236 HIS A N 1
ATOM 1868 C CA . HIS A 1 236 ? 33.819 10.358 -18.610 1.00 55.00 236 HIS A CA 1
ATOM 1869 C C . HIS A 1 236 ? 34.230 11.710 -17.994 1.00 55.00 236 HIS A C 1
ATOM 1871 O O . HIS A 1 236 ? 33.462 12.307 -17.240 1.00 55.00 236 HIS A O 1
ATOM 1877 N N . ALA A 1 237 ? 35.408 12.241 -18.341 1.00 60.94 237 ALA A N 1
ATOM 1878 C CA . ALA A 1 237 ? 35.880 13.533 -17.838 1.00 60.94 237 ALA A CA 1
ATOM 1879 C C . ALA A 1 237 ? 35.077 14.708 -18.426 1.00 60.94 237 ALA A C 1
ATOM 1881 O O . ALA A 1 237 ? 34.761 15.663 -17.711 1.00 60.94 237 ALA A O 1
ATOM 1882 N N . THR A 1 238 ? 34.697 14.623 -19.706 1.00 64.44 238 THR A N 1
ATOM 1883 C CA . THR A 1 238 ? 33.811 15.605 -20.356 1.00 64.44 238 THR A CA 1
ATOM 1884 C C . THR A 1 238 ? 32.395 15.565 -19.771 1.00 64.44 238 THR A C 1
ATOM 1886 O O . THR A 1 238 ? 31.795 16.614 -19.547 1.00 64.44 238 THR A O 1
ATOM 1889 N N . TRP A 1 239 ? 31.871 14.376 -19.457 1.00 58.91 239 TRP A N 1
ATOM 1890 C CA . TRP A 1 239 ? 30.556 14.241 -18.822 1.00 58.91 239 TRP A CA 1
ATOM 1891 C C . TRP A 1 239 ? 30.534 14.805 -17.392 1.00 58.91 239 TRP A C 1
ATOM 1893 O O . TRP A 1 239 ? 29.644 15.580 -17.044 1.00 58.91 239 TRP A O 1
ATOM 1903 N N . PHE A 1 240 ? 31.558 14.499 -16.586 1.00 65.38 240 PHE A N 1
ATOM 1904 C CA . PHE A 1 240 ? 31.669 15.003 -15.214 1.00 65.38 240 PHE A CA 1
ATOM 1905 C C . PHE A 1 240 ? 31.831 16.532 -15.154 1.00 65.38 240 PHE A C 1
ATOM 1907 O O . PHE A 1 240 ? 31.260 17.179 -14.278 1.00 65.38 240 PHE A O 1
ATOM 1914 N N . THR A 1 241 ? 32.568 17.134 -16.098 1.00 59.81 241 THR A N 1
ATOM 1915 C CA . THR A 1 241 ? 32.701 18.603 -16.167 1.00 59.81 241 THR A CA 1
ATOM 1916 C C . THR A 1 241 ? 31.402 19.294 -16.569 1.00 59.81 241 THR A C 1
ATOM 1918 O O . THR A 1 241 ? 31.097 20.337 -15.997 1.00 59.81 241 THR A O 1
ATOM 1921 N N . TRP A 1 242 ? 30.611 18.711 -17.475 1.00 66.00 242 TRP A N 1
ATOM 1922 C CA . TRP A 1 242 ? 29.286 19.239 -17.821 1.00 66.00 242 TRP A CA 1
ATOM 1923 C C . TRP A 1 242 ? 28.325 19.195 -16.619 1.00 66.00 242 TRP A C 1
ATOM 1925 O O . TRP A 1 242 ? 27.774 20.227 -16.240 1.00 66.00 242 TRP A O 1
ATOM 1935 N N . TYR A 1 243 ? 28.220 18.042 -15.945 1.00 58.59 243 TYR A N 1
ATOM 1936 C CA . TYR A 1 243 ? 27.376 17.873 -14.752 1.00 58.59 243 TYR A CA 1
ATOM 1937 C C . TYR A 1 243 ? 27.761 18.825 -13.604 1.00 58.59 243 TYR A C 1
ATOM 1939 O O . TYR A 1 243 ? 26.898 19.403 -12.948 1.00 58.59 243 TYR A O 1
ATOM 1947 N N . ALA A 1 244 ? 29.061 19.033 -13.372 1.00 62.81 244 ALA A N 1
ATOM 1948 C CA . ALA A 1 244 ? 29.531 19.953 -12.338 1.00 62.81 244 ALA A CA 1
ATOM 1949 C C . ALA A 1 244 ? 29.229 21.431 -12.665 1.00 62.81 244 ALA A C 1
ATOM 1951 O O . ALA A 1 244 ? 28.947 22.210 -11.754 1.00 62.81 244 ALA A O 1
ATOM 1952 N N . GLN A 1 245 ? 29.264 21.827 -13.943 1.00 53.47 245 GLN A N 1
ATOM 1953 C CA . GLN A 1 245 ? 29.054 23.219 -14.363 1.00 53.47 245 GLN A CA 1
ATOM 1954 C C . GLN A 1 245 ? 27.592 23.677 -14.251 1.00 53.47 245 GLN A C 1
ATOM 1956 O O . GLN A 1 245 ? 27.357 24.838 -13.922 1.00 53.47 245 GLN A O 1
ATOM 1961 N N . GLU A 1 246 ? 26.613 22.783 -14.423 1.00 47.31 246 GLU A N 1
ATOM 1962 C CA . GLU A 1 246 ? 25.185 23.115 -14.250 1.00 47.31 246 GLU A CA 1
ATOM 1963 C C . GLU A 1 246 ? 24.791 23.416 -12.787 1.00 47.31 246 GLU A C 1
ATOM 1965 O O . GLU A 1 246 ? 23.733 23.988 -12.532 1.00 47.31 246 GLU A O 1
ATOM 1970 N N . SER A 1 247 ? 25.655 23.105 -11.810 1.00 44.12 247 SER A N 1
ATOM 1971 C CA . SER A 1 247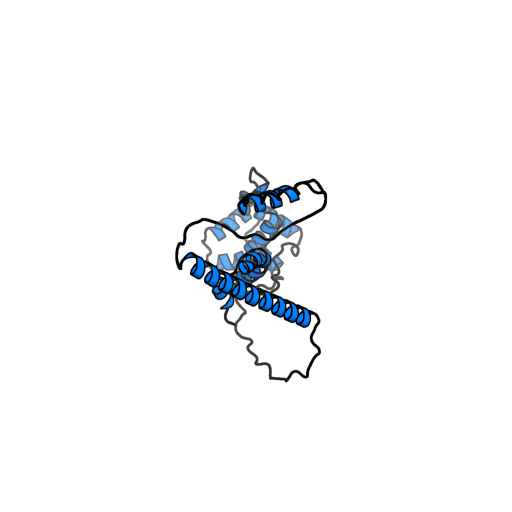 ? 25.402 23.382 -10.386 1.00 44.12 247 SER A CA 1
ATOM 1972 C C . SER A 1 247 ? 25.704 24.825 -9.940 1.00 44.12 247 SER A C 1
ATOM 1974 O O . SER A 1 247 ? 25.381 25.194 -8.809 1.00 44.12 247 SER A O 1
ATOM 1976 N N . VAL A 1 248 ? 26.290 25.662 -10.810 1.00 45.81 248 VAL A N 1
ATOM 1977 C CA . VAL A 1 248 ? 26.649 27.064 -10.510 1.00 45.81 248 VAL A CA 1
ATOM 1978 C C . VAL A 1 248 ? 26.098 28.008 -11.588 1.00 45.81 248 VAL A C 1
ATOM 1980 O O . VAL A 1 248 ? 26.837 28.689 -12.296 1.00 45.81 248 VAL A O 1
ATOM 1983 N N . GLY A 1 249 ? 24.769 28.052 -11.702 1.00 36.78 249 GLY A N 1
ATOM 1984 C CA . GLY A 1 249 ? 24.046 28.968 -12.587 1.00 36.78 249 GLY A CA 1
ATOM 1985 C C . GL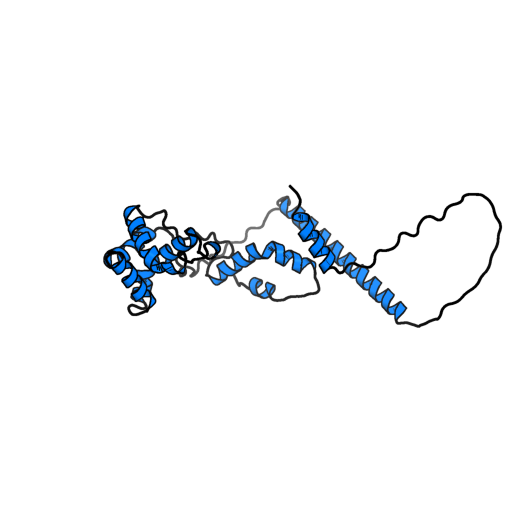Y A 1 249 ? 22.633 29.263 -12.079 1.00 36.78 249 GLY A C 1
ATOM 1986 O O . GLY A 1 249 ? 21.714 28.487 -12.323 1.00 36.78 249 GLY A O 1
ATOM 1987 N N . LYS A 1 250 ? 22.478 30.387 -11.372 1.00 37.44 250 LYS A N 1
ATOM 1988 C CA . LYS A 1 250 ? 21.197 31.088 -11.184 1.00 37.44 250 LYS A CA 1
ATOM 1989 C C . LYS A 1 250 ? 21.144 32.276 -12.137 1.00 37.44 250 LYS A C 1
ATOM 1991 O O . LYS A 1 250 ? 22.228 32.866 -12.342 1.00 37.44 250 LYS A O 1
#

pLDDT: mean 70.09, std 21.45, range [25.69, 95.5]

Secondary structure (DSSP, 8-state):
---HHHHHTT---TT-HHHHHHHHHHHHHHHHHHHHHHTTS-TTPPP----STTS-HHHHHHHHHHHHHHHGGGT--SSGGGSPPHHHHHHHHHHHHHHHHHHHHH-TT-HHHHHHHHHHHHTT--HHHHHHHHHHHTTS---TT--S---PPPPP---PPPPPPHHHHHHHHHHHHHHHHHHHHHHHHHHHHHHHHHHHS---------------------------PPP---HHHHHHHHHHHTTS--

Radius of gyration: 34.02 Å; Cα contacts (8 Å, |Δi|>4): 96; chains: 1; bounding box: 81×57×82 Å

Foldseek 3Di:
DDPVVVVVLVPDDPPDPVVVVVCVVCVVLVVCLVVQVVLLHHSPDDDDQQACVLPDPVLVVLLVQLLCQLCVVQCVDPDRVSHDDPRVSRSVSLVCLLCLVVCCVVCVPDPSNVSSCVSSVVSVHHVVSSVCVNVSRVPRDDDSPPPDDDDDDDDDDDDDDDDDDPVNVVVVVVVVVVVVVVVVVVVVVVVVVVVVCVVVPDDDDDDDDDDDDDDDDDDDDDDDDDPDPDDDDDPVVVVVVVVVVVVPDD